Protein AF-A0AAV6KYS5-F1 (afdb_monomer)

Solvent-accessible surface area (backbone atoms only — not comparable to full-atom values): 12047 Å² total; per-residue (Å²): 118,69,73,62,53,56,51,50,54,56,53,65,70,66,74,59,82,92,74,72,54,90,58,93,77,56,82,77,63,92,66,93,67,75,80,74,75,81,77,67,98,74,56,80,68,50,72,72,31,71,67,44,53,52,47,52,51,50,51,54,51,48,53,53,49,50,54,48,50,51,52,51,50,53,51,50,50,52,53,50,52,53,50,53,55,68,70,49,79,80,70,52,45,71,86,64,54,65,84,63,91,70,80,58,91,94,60,55,72,67,58,50,52,50,51,52,52,51,47,50,65,60,63,51,53,51,60,55,51,48,53,52,50,54,49,38,74,73,31,38,90,78,66,64,48,45,72,44,42,68,63,49,47,54,52,39,66,74,67,66,43,73,69,53,60,72,57,44,61,52,31,48,54,49,38,52,53,51,50,50,51,53,52,48,46,45,56,62,57,63,62,61,56,73,80,79,78,125

Secondary structure (DSSP, 8-state):
-HHHHHHHHHHHTTSS-S---SSGGG--S--S-PPPPPPPS--TTGGGSHHHHHHHHHHHHHHHHHHHHHHHHHHHHHHHHHHHHHH-TTS-TTTTGGG---PPTT--HHHHHHHHHHHHHHHSHHHHHHHHHHHHHHHHHHHS----HHHHHHHHHHH--HHHHHHTTHHHHHHHHHHHHHHHHIIIIITTS-----

pLDDT: mean 77.34, std 14.89, range [39.91, 95.19]

Mean predicted aligned error: 16.04 Å

Radius of gyration: 30.59 Å; Cα contacts (8 Å, |Δi|>4): 47; chains: 1; bounding box: 94×59×64 Å

Sequence (198 aa):
MEQKEEESVKLGANTFPEGQPLGTAAQGGDRDYSEPPPSPLFELEELTSWSFYRAGIAEFMATLLFLYILVMTCLGAICGAGIAKRLETRGRYEPLGGATNVVQPGYTKGVGLAAEIVGTFILAPVPIGFAVFVVHLATIPITGTGINPARSFGAAVIYNRSHAWHDHWIFWVGPFVGAALAALYHQVVIRAIPFKSK

InterPro domains:
  IPR000425 Major intrinsic protein [PF00230] (123-186)
  IPR000425 Major intrinsic protein [PR00783] (65-84)
  IPR000425 Major intrinsic protein [PR00783] (129-151)
  IPR000425 Major intrinsic protein [PR00783] (169-189)
  IPR023271 Aquaporin-like [G3DSA:1.20.1080.10] (69-197)
  IPR023271 Aquaporin-like [SSF81338] (46-191)
  IPR034294 Aquaporin transporter [PTHR45687] (122-194)

Structure (mmCIF, N/CA/C/O backbone):
data_AF-A0AAV6KYS5-F1
#
_entry.id   AF-A0AAV6KYS5-F1
#
loop_
_atom_site.group_PDB
_atom_site.id
_atom_site.type_symbol
_atom_site.label_atom_id
_atom_site.label_alt_id
_atom_site.label_comp_id
_atom_site.label_asym_id
_atom_site.label_entity_id
_atom_site.label_seq_id
_atom_site.pdbx_PDB_ins_code
_atom_site.Cartn_x
_atom_site.Cartn_y
_atom_site.Cartn_z
_atom_site.occupancy
_atom_site.B_iso_or_equiv
_atom_site.auth_seq_id
_atom_site.auth_comp_id
_atom_site.auth_asym_id
_atom_site.auth_atom_id
_atom_site.pdbx_PDB_model_num
ATOM 1 N N . MET A 1 1 ? -71.961 23.796 -0.233 1.00 48.34 1 MET A N 1
ATOM 2 C CA . MET A 1 1 ? -70.638 23.153 -0.398 1.00 48.34 1 MET A CA 1
ATOM 3 C C . MET A 1 1 ? -69.544 24.185 -0.665 1.00 48.34 1 MET A C 1
ATOM 5 O O . MET A 1 1 ? -68.451 23.978 -0.168 1.00 48.34 1 MET A O 1
ATOM 9 N N . GLU A 1 2 ? -69.852 25.328 -1.291 1.00 49.75 2 GLU A N 1
ATOM 10 C CA . GLU A 1 2 ? -68.907 26.445 -1.518 1.00 49.75 2 GLU A CA 1
ATOM 11 C C . GLU A 1 2 ? -68.249 27.047 -0.265 1.00 49.75 2 GLU A C 1
ATOM 13 O O . GLU A 1 2 ? -67.082 27.417 -0.311 1.00 49.75 2 GLU A O 1
ATOM 18 N N . GLN A 1 3 ? -68.931 27.103 0.884 1.00 39.91 3 GLN A N 1
ATOM 19 C CA . GLN A 1 3 ? -68.355 27.753 2.075 1.00 39.91 3 GLN A CA 1
ATOM 20 C C . GLN A 1 3 ? -67.159 27.002 2.684 1.00 39.91 3 GLN A C 1
ATOM 22 O O . GLN A 1 3 ? -66.331 27.617 3.347 1.00 39.91 3 GLN A O 1
ATOM 27 N N . LYS A 1 4 ? -67.031 25.689 2.447 1.00 46.34 4 LYS A N 1
ATOM 28 C CA . LYS A 1 4 ? -65.944 24.880 3.025 1.00 46.34 4 LYS A CA 1
ATOM 29 C C . LYS A 1 4 ? -64.673 24.906 2.168 1.00 46.34 4 LYS A C 1
ATOM 31 O O . LYS A 1 4 ? -63.574 24.756 2.699 1.00 46.34 4 LYS A O 1
ATOM 36 N N . GLU A 1 5 ? -64.807 25.133 0.862 1.00 51.47 5 GLU A N 1
ATOM 37 C CA . GLU A 1 5 ? -63.668 25.330 -0.043 1.00 51.47 5 GLU A CA 1
ATOM 38 C C . GLU A 1 5 ? -63.052 26.719 0.122 1.00 51.47 5 GLU A C 1
ATOM 40 O O . GLU A 1 5 ? -61.832 26.815 0.220 1.00 51.47 5 GLU A O 1
ATOM 45 N N . GLU A 1 6 ? -63.856 27.778 0.272 1.00 51.62 6 GLU A N 1
ATOM 46 C CA . GLU A 1 6 ? -63.315 29.118 0.546 1.00 51.62 6 GLU A CA 1
ATOM 47 C C . GLU A 1 6 ? -62.551 29.184 1.874 1.00 51.62 6 GLU A C 1
ATOM 49 O O . GLU A 1 6 ? -61.532 29.868 1.967 1.00 51.62 6 GLU A O 1
ATOM 54 N N . GLU A 1 7 ? -63.000 28.458 2.900 1.00 50.09 7 GLU A N 1
ATOM 55 C CA . GLU A 1 7 ? -62.304 28.383 4.188 1.00 50.09 7 GLU A CA 1
ATOM 56 C C . GLU A 1 7 ? -61.000 27.571 4.087 1.00 50.09 7 GLU A C 1
ATOM 58 O O . GLU A 1 7 ? -59.989 27.957 4.670 1.00 50.09 7 GLU A O 1
ATOM 63 N N . SER A 1 8 ? -60.978 26.516 3.263 1.00 44.72 8 SER A N 1
ATOM 64 C CA . SER A 1 8 ? -59.782 25.695 3.010 1.00 44.72 8 SER A CA 1
ATOM 65 C C . SER A 1 8 ? -58.731 26.434 2.168 1.00 44.72 8 SER A C 1
ATOM 67 O O . SER A 1 8 ? -57.536 26.337 2.445 1.00 44.72 8 SER A O 1
ATOM 69 N N . VAL A 1 9 ? -59.165 27.231 1.183 1.00 48.56 9 VAL A N 1
ATOM 70 C CA . VAL A 1 9 ? -58.288 28.107 0.386 1.00 48.56 9 VAL A CA 1
ATOM 71 C C . VAL A 1 9 ? -57.757 29.268 1.239 1.00 48.56 9 VAL A C 1
ATOM 73 O O . VAL A 1 9 ? -56.581 29.616 1.133 1.00 48.56 9 VAL A O 1
ATOM 76 N N . LYS A 1 10 ? -58.565 29.814 2.163 1.00 47.66 10 LYS A N 1
ATOM 77 C CA . LYS A 1 10 ? -58.118 30.824 3.144 1.00 47.66 10 LYS A CA 1
ATOM 78 C C . LYS A 1 10 ? -57.147 30.265 4.189 1.00 47.66 10 LYS A C 1
ATOM 80 O O . LYS A 1 10 ? -56.253 30.995 4.619 1.00 47.66 10 LYS A O 1
ATOM 85 N N . LEU A 1 11 ? -57.282 28.993 4.574 1.00 49.56 11 LEU A N 1
ATOM 86 C CA . LEU A 1 11 ? -56.317 28.313 5.446 1.00 49.56 11 LEU A CA 1
ATOM 87 C C . LEU A 1 11 ? -54.991 28.036 4.715 1.00 49.56 11 LEU A C 1
ATOM 89 O O . LEU A 1 11 ? -53.919 28.211 5.292 1.00 49.56 11 LEU A O 1
ATOM 93 N N . GLY A 1 12 ? -55.046 27.662 3.432 1.00 47.38 12 GLY A N 1
ATOM 94 C CA . GLY A 1 12 ? -53.859 27.376 2.619 1.00 47.38 12 GLY A CA 1
ATOM 95 C C . GLY A 1 12 ? -53.024 28.609 2.254 1.00 47.38 12 GLY A C 1
ATOM 96 O O . GLY A 1 12 ? -51.805 28.504 2.159 1.00 47.38 12 GLY A O 1
ATOM 97 N N . ALA A 1 13 ? -53.650 29.782 2.109 1.00 47.75 13 ALA A N 1
ATOM 98 C CA . ALA A 1 13 ? -52.964 31.025 1.736 1.00 47.75 13 ALA A CA 1
ATOM 99 C C . ALA A 1 13 ? -52.219 31.722 2.893 1.00 47.75 13 ALA A C 1
ATOM 101 O O . ALA A 1 13 ? -51.424 32.621 2.644 1.00 47.75 13 ALA A O 1
ATOM 102 N N . ASN A 1 14 ? -52.457 31.321 4.148 1.00 48.19 14 ASN A N 1
ATOM 103 C CA . ASN A 1 14 ? -51.886 31.982 5.333 1.00 48.19 14 ASN A CA 1
ATOM 104 C C . ASN A 1 14 ? -50.961 31.080 6.166 1.00 48.19 14 ASN A C 1
ATOM 106 O O . ASN A 1 14 ? -50.511 31.484 7.235 1.00 48.19 14 ASN A O 1
ATOM 110 N N . THR A 1 15 ? -50.675 29.858 5.706 1.00 51.66 15 THR A N 1
ATOM 111 C CA . THR A 1 15 ? -49.859 28.907 6.486 1.00 51.66 15 THR A CA 1
ATOM 112 C C . THR A 1 15 ? -48.350 29.127 6.309 1.00 51.66 15 THR A C 1
ATOM 114 O O . THR A 1 15 ? -47.561 28.606 7.092 1.00 51.66 15 THR A O 1
ATOM 117 N N . PHE A 1 16 ? -47.926 29.966 5.360 1.00 48.50 16 PHE A N 1
ATOM 118 C CA . PHE A 1 16 ? -46.526 30.365 5.233 1.00 48.50 16 PHE A CA 1
ATOM 119 C C . PHE A 1 16 ? -46.439 31.867 4.957 1.00 48.50 16 PHE A C 1
ATOM 121 O O . PHE A 1 16 ? -46.915 32.303 3.909 1.00 48.50 16 PHE A O 1
ATOM 128 N N . PRO A 1 17 ? -45.861 32.681 5.861 1.00 47.12 17 PRO A N 1
ATOM 129 C CA . PRO A 1 17 ? -45.528 34.054 5.523 1.00 47.12 17 PRO A CA 1
ATOM 130 C C . PRO A 1 17 ? -44.512 34.027 4.377 1.00 47.12 17 PRO A C 1
ATOM 132 O O . PRO A 1 17 ? -43.375 33.576 4.530 1.00 47.12 17 PRO A O 1
ATOM 135 N N . GLU A 1 18 ? -44.946 34.480 3.207 1.00 56.41 18 GLU A N 1
ATOM 136 C CA . GLU A 1 18 ? -44.103 34.682 2.038 1.00 56.41 18 GLU A CA 1
ATOM 137 C C . GLU A 1 18 ? -43.167 35.860 2.327 1.00 56.41 18 GLU A C 1
ATOM 139 O O . GLU A 1 18 ? -43.506 37.028 2.150 1.00 56.41 18 GLU A O 1
ATOM 144 N N . GLY A 1 19 ? -42.012 35.545 2.913 1.00 54.91 19 GLY A N 1
ATOM 145 C CA . GLY A 1 19 ? -41.094 36.568 3.400 1.00 54.91 19 GLY A CA 1
ATOM 146 C C . GLY A 1 19 ? -39.855 36.047 4.113 1.00 54.91 19 GLY A C 1
ATOM 147 O O . GLY A 1 19 ? -39.309 36.769 4.942 1.00 54.91 19 GLY A O 1
ATOM 148 N N . GLN A 1 20 ? -39.380 34.833 3.823 1.00 46.69 20 GLN A N 1
ATOM 149 C CA . GLN A 1 20 ? -37.990 34.510 4.147 1.00 46.69 20 GLN A CA 1
ATOM 150 C C . GLN A 1 20 ? -37.119 34.936 2.965 1.00 46.69 20 GLN A C 1
ATOM 152 O O . GLN A 1 20 ? -37.126 34.251 1.940 1.00 46.69 20 GLN A O 1
ATOM 157 N N . PRO A 1 21 ? -36.377 36.056 3.057 1.00 47.66 21 PRO A N 1
ATOM 158 C CA . PRO A 1 21 ? -35.361 36.351 2.062 1.00 47.66 21 PRO A CA 1
ATOM 159 C C . PRO A 1 21 ? -34.358 35.196 2.081 1.00 47.66 21 PRO A C 1
ATOM 161 O O . PRO A 1 21 ? -33.658 34.958 3.063 1.00 47.66 21 PRO A O 1
ATOM 164 N N . LEU A 1 22 ? -34.346 34.419 1.002 1.00 49.56 22 LEU A N 1
ATOM 165 C CA . LEU A 1 22 ? -33.431 33.304 0.854 1.00 49.56 22 LEU A CA 1
ATOM 166 C C . LEU A 1 22 ? -32.043 33.886 0.563 1.00 49.56 22 LEU A C 1
ATOM 168 O O . LEU A 1 22 ? -31.763 34.340 -0.544 1.00 49.56 22 LEU A O 1
ATOM 172 N N . GLY A 1 23 ? -31.200 33.936 1.592 1.00 55.19 23 GLY A N 1
ATOM 173 C CA . GLY A 1 23 ? -29.848 34.488 1.525 1.00 55.19 23 GLY A CA 1
ATOM 174 C C . GLY A 1 23 ? -29.598 35.571 2.571 1.00 55.19 23 GLY A C 1
ATOM 175 O O . GLY A 1 23 ? -30.448 35.877 3.402 1.00 55.19 23 GLY A O 1
ATOM 176 N N . THR A 1 24 ? -28.403 36.155 2.523 1.00 52.28 24 THR A N 1
ATOM 177 C CA . THR A 1 24 ? -27.777 37.045 3.523 1.00 52.28 24 THR A CA 1
ATOM 178 C C . THR A 1 24 ? -28.642 38.219 4.032 1.00 52.28 24 THR A C 1
ATOM 180 O O . THR A 1 24 ? -28.303 38.832 5.037 1.00 52.28 24 THR A O 1
ATOM 183 N N . ALA A 1 25 ? -29.779 38.522 3.399 1.00 48.69 25 ALA A N 1
ATOM 184 C CA . ALA A 1 25 ? -30.715 39.575 3.798 1.00 48.69 25 ALA A CA 1
ATOM 185 C C . ALA A 1 25 ? -31.742 39.174 4.892 1.00 48.69 25 ALA A C 1
ATOM 187 O O . ALA A 1 25 ? -32.512 40.028 5.320 1.00 48.69 25 ALA A O 1
ATOM 188 N N . ALA A 1 26 ? -31.761 37.925 5.383 1.00 46.81 26 ALA A N 1
ATOM 189 C CA . ALA A 1 26 ? -32.648 37.490 6.483 1.00 46.81 26 ALA A CA 1
ATOM 190 C C . ALA A 1 26 ? -32.206 37.913 7.896 1.00 46.81 26 ALA A C 1
ATOM 192 O O . ALA A 1 26 ? -32.936 37.694 8.861 1.00 46.81 26 ALA A O 1
ATOM 193 N N . GLN A 1 27 ? -31.026 38.512 8.058 1.00 52.12 27 GLN A N 1
ATOM 194 C CA . GLN A 1 27 ? -30.465 38.850 9.373 1.00 52.12 27 GLN A CA 1
ATOM 195 C C . GLN A 1 27 ? -30.936 40.225 9.886 1.00 52.12 27 GLN A C 1
ATOM 197 O O . GLN A 1 27 ? -30.120 41.083 10.213 1.00 52.12 27 GLN A O 1
ATOM 202 N N . GLY A 1 28 ? -32.251 40.456 9.923 1.00 50.28 28 GLY A N 1
ATOM 203 C CA . GLY A 1 28 ? -32.853 41.743 10.308 1.00 50.28 28 GLY A CA 1
ATOM 204 C C . GLY A 1 28 ? -33.819 41.709 11.499 1.00 50.28 28 GLY A C 1
ATOM 205 O O . GLY A 1 28 ? -34.493 42.704 11.736 1.00 50.28 28 GLY A O 1
ATOM 206 N N . GLY A 1 29 ? -33.921 40.594 12.227 1.00 47.34 29 GLY A N 1
ATOM 207 C CA . GLY A 1 29 ? -34.765 40.454 13.421 1.00 47.34 29 GLY A CA 1
ATOM 208 C C . GLY A 1 29 ? -33.981 39.840 14.578 1.00 47.34 29 GLY A C 1
ATOM 209 O O . GLY A 1 29 ? -33.006 39.129 14.322 1.00 47.34 29 GLY A O 1
ATOM 210 N N . ASP A 1 30 ? -34.382 40.163 15.814 1.00 55.16 30 ASP A N 1
ATOM 211 C CA . ASP A 1 30 ? -33.736 39.751 17.070 1.00 55.16 30 ASP A CA 1
ATOM 212 C C . ASP A 1 30 ? -33.231 38.305 16.997 1.00 55.16 30 ASP A C 1
ATOM 214 O O . ASP A 1 30 ? -33.998 37.347 16.881 1.00 55.16 30 ASP A O 1
ATOM 218 N N . ARG A 1 31 ? -31.904 38.159 16.988 1.00 59.84 31 ARG A N 1
ATOM 219 C CA . ARG A 1 31 ? -31.246 36.857 16.943 1.00 59.84 31 ARG A CA 1
ATOM 220 C C . ARG A 1 31 ? -31.331 36.245 18.340 1.00 59.84 31 ARG A C 1
ATOM 222 O O . ARG A 1 31 ? -30.576 36.646 19.216 1.00 59.84 31 ARG A O 1
ATOM 229 N N . ASP A 1 32 ? -32.155 35.213 18.515 1.00 63.50 32 ASP A N 1
ATOM 230 C CA . ASP A 1 32 ? -32.133 34.350 19.716 1.00 63.50 32 ASP A CA 1
ATOM 231 C C . ASP A 1 32 ? -30.837 33.515 19.831 1.00 63.50 32 ASP A C 1
ATOM 233 O O . ASP A 1 32 ? -30.613 32.799 20.807 1.00 63.50 32 ASP A O 1
ATOM 237 N N . TYR A 1 33 ? -29.960 33.607 18.829 1.00 65.25 33 TYR A N 1
ATOM 238 C CA . TYR A 1 33 ? -28.624 33.031 18.830 1.00 65.25 33 TYR A CA 1
ATOM 239 C C . TYR A 1 33 ? -27.581 34.142 18.990 1.00 65.25 33 TYR A C 1
ATOM 241 O O . TYR A 1 33 ? -27.267 34.862 18.038 1.00 65.25 33 TYR A O 1
ATOM 249 N N . SER A 1 34 ? -27.021 34.254 20.193 1.00 64.31 34 SER A N 1
ATOM 250 C CA . SER A 1 34 ? -25.764 34.970 20.406 1.00 64.31 34 SER A CA 1
ATOM 251 C C . SER A 1 34 ? -24.622 34.075 19.946 1.00 64.31 34 SER A C 1
ATOM 253 O O . SER A 1 34 ? -24.436 32.983 20.484 1.00 64.31 34 SER A O 1
ATOM 255 N N . GLU A 1 35 ? -23.853 34.531 18.958 1.00 63.84 35 GLU A N 1
ATOM 256 C CA . GLU A 1 35 ? -22.602 33.864 18.606 1.00 63.84 35 GLU A CA 1
ATOM 257 C C . GLU A 1 35 ? -21.700 33.832 19.846 1.00 63.84 35 GLU A C 1
ATOM 259 O O . GLU A 1 35 ? -21.487 34.880 20.471 1.00 63.84 35 GLU A O 1
ATOM 264 N N . PRO A 1 36 ? -21.183 32.652 20.241 1.00 65.69 36 PRO A N 1
ATOM 265 C CA . PRO A 1 36 ? -20.157 32.619 21.263 1.00 65.69 36 PRO A CA 1
ATOM 266 C C . PRO A 1 36 ? -18.969 33.463 20.777 1.00 65.69 36 PRO A C 1
ATOM 268 O O . PRO A 1 36 ? -18.724 33.540 19.567 1.00 65.69 36 PRO A O 1
ATOM 271 N N . PRO A 1 37 ? -18.239 34.123 21.692 1.00 75.38 37 PRO A N 1
ATOM 272 C CA . PRO A 1 37 ? -17.043 34.871 21.324 1.00 75.38 37 PRO A CA 1
ATOM 273 C C . PRO A 1 37 ? -16.113 33.981 20.481 1.00 75.38 37 PRO A C 1
ATOM 275 O O . PRO A 1 37 ? -16.077 32.769 20.711 1.00 75.38 37 PRO A O 1
ATOM 278 N N . PRO A 1 38 ? -15.386 34.547 19.496 1.00 69.00 38 PRO A N 1
ATOM 279 C CA . PRO A 1 38 ? -14.525 33.767 18.614 1.00 69.00 38 PRO A CA 1
ATOM 280 C C . PRO A 1 38 ? -13.599 32.897 19.459 1.00 69.00 38 PRO A C 1
ATOM 282 O O . PRO A 1 38 ? -12.874 33.417 20.311 1.00 69.00 38 PRO A O 1
ATOM 285 N N . SER A 1 39 ? -13.670 31.580 19.242 1.00 69.25 39 SER A N 1
ATOM 286 C CA . SER A 1 39 ? -12.870 30.606 19.979 1.00 69.25 39 SER A CA 1
ATOM 287 C C . SER A 1 39 ? -11.397 31.023 19.901 1.00 69.25 39 SER A C 1
ATOM 289 O O . SER A 1 39 ? -10.900 31.236 18.785 1.00 69.25 39 SER A O 1
ATOM 291 N N . PRO A 1 40 ? -10.702 31.186 21.040 1.00 71.56 40 PRO A N 1
ATOM 292 C CA . PRO A 1 40 ? -9.291 31.530 21.056 1.00 71.56 40 PRO A CA 1
ATOM 293 C C . PRO A 1 40 ? -8.496 30.558 20.184 1.00 71.56 40 PRO A C 1
ATOM 295 O O . PRO A 1 40 ? -8.755 29.360 20.172 1.00 71.56 40 PRO A O 1
ATOM 298 N N . LEU A 1 41 ? -7.490 31.068 19.474 1.00 67.19 41 LEU A N 1
ATOM 299 C CA . LEU A 1 41 ? -6.626 30.249 18.613 1.00 67.19 41 LEU A CA 1
ATOM 300 C C . LEU A 1 41 ? -5.856 29.164 19.394 1.00 67.19 41 LEU A C 1
ATOM 302 O O . LEU A 1 41 ? -5.373 28.214 18.786 1.00 67.19 41 LEU A O 1
ATOM 306 N N . PHE A 1 42 ? -5.734 29.319 20.718 1.00 64.56 42 PHE A N 1
ATOM 307 C CA . PHE A 1 42 ? -5.080 28.381 21.626 1.00 64.56 42 PHE A CA 1
ATOM 308 C C . PHE A 1 42 ? -5.743 28.427 23.011 1.00 64.56 42 PHE A C 1
ATOM 310 O O . PHE A 1 42 ? -5.656 29.444 23.702 1.00 64.56 42 PHE A O 1
ATOM 317 N N . GLU A 1 43 ? -6.347 27.318 23.440 1.00 72.88 43 GLU A N 1
ATOM 318 C CA . GLU A 1 43 ? -6.832 27.115 24.809 1.00 72.88 43 GLU A CA 1
ATOM 319 C C . GLU A 1 43 ? -6.014 26.006 25.479 1.00 72.88 43 GLU A C 1
ATOM 321 O O . GLU A 1 43 ? -6.002 24.857 25.045 1.00 72.88 43 GLU A O 1
ATOM 326 N N . LEU A 1 44 ? -5.315 26.332 26.570 1.00 72.88 44 LEU A N 1
ATOM 327 C CA . LEU A 1 44 ? -4.513 25.352 27.318 1.00 72.88 44 LEU A CA 1
ATOM 328 C C . LEU A 1 44 ? -5.374 24.239 27.946 1.00 72.88 44 LEU A C 1
ATOM 330 O O . LEU A 1 44 ? -4.856 23.173 28.265 1.00 72.88 44 LEU A O 1
ATOM 334 N N . GLU A 1 45 ? -6.681 24.466 28.087 1.00 69.31 45 GLU A N 1
ATOM 335 C CA . GLU A 1 45 ? -7.664 23.482 28.551 1.00 69.31 45 GLU A CA 1
ATOM 336 C C . GLU A 1 45 ? -7.908 22.361 27.519 1.00 69.31 45 GLU A C 1
ATOM 338 O O . GLU A 1 45 ? -8.207 21.219 27.885 1.00 69.31 45 GLU A O 1
ATOM 343 N N . GLU A 1 46 ? -7.663 22.629 26.230 1.00 68.38 46 GLU A N 1
ATOM 344 C CA . GLU A 1 46 ? -7.792 21.641 25.156 1.00 68.38 46 GLU A CA 1
ATOM 345 C C . GLU A 1 46 ? -6.704 20.556 25.247 1.00 68.38 46 GLU A C 1
ATOM 347 O O . GLU A 1 46 ? -6.967 19.396 24.919 1.00 68.38 46 GLU A O 1
ATOM 352 N N . LEU A 1 47 ? -5.529 20.890 25.809 1.00 67.38 47 LEU A N 1
ATOM 353 C CA . LEU A 1 47 ? -4.424 19.954 26.085 1.00 67.38 47 LEU A CA 1
ATOM 354 C C . LEU A 1 47 ? -4.796 18.878 27.117 1.00 67.38 47 LEU A C 1
ATOM 356 O O . LEU A 1 47 ? -4.227 17.787 27.112 1.00 67.38 47 LEU A O 1
ATOM 360 N N . THR A 1 48 ? -5.751 19.174 27.999 1.00 69.31 48 THR A N 1
ATOM 361 C CA . THR A 1 48 ? -6.318 18.209 28.953 1.00 69.31 48 THR A CA 1
ATOM 362 C C . THR A 1 48 ? -7.547 17.484 28.413 1.00 69.31 48 THR A C 1
ATOM 364 O O . THR A 1 48 ? -8.046 16.561 29.061 1.00 69.31 48 THR A O 1
ATOM 367 N N . SER A 1 49 ? -8.037 17.853 27.225 1.00 76.88 49 SER A N 1
ATOM 368 C CA . SER A 1 49 ? -9.213 17.214 26.651 1.00 76.88 49 SER A CA 1
ATOM 369 C C . SER A 1 49 ? -8.918 15.767 26.256 1.00 76.88 49 SER A C 1
ATOM 371 O O . SER A 1 49 ? -7.861 15.407 25.727 1.00 76.88 49 SER A O 1
ATOM 373 N N . TRP A 1 50 ? -9.919 14.917 26.459 1.00 73.50 50 TRP A N 1
ATOM 374 C CA . TRP A 1 50 ? -9.867 13.525 26.028 1.00 73.50 50 TRP A CA 1
ATOM 375 C C . TRP A 1 50 ? -9.647 13.388 24.511 1.00 73.50 50 TRP A C 1
ATOM 377 O O . TRP A 1 50 ? -8.993 12.450 24.048 1.00 73.50 50 TRP A O 1
ATOM 387 N N . SER A 1 51 ? -10.148 14.352 23.732 1.00 75.19 51 SER A N 1
ATOM 388 C CA . SER A 1 51 ? -9.952 14.430 22.283 1.00 75.19 51 SER A CA 1
ATOM 389 C C . SER A 1 51 ? -8.485 14.637 21.913 1.00 75.19 51 SER A C 1
ATOM 391 O O . SER A 1 51 ? -7.994 13.941 21.023 1.00 75.19 51 SER A O 1
ATOM 393 N N . PHE A 1 52 ? -7.778 15.517 22.627 1.00 76.62 52 PHE A N 1
ATOM 394 C CA . PHE A 1 52 ? -6.356 15.782 22.415 1.00 76.62 52 PHE A CA 1
ATOM 395 C C . PHE A 1 52 ? -5.494 14.571 22.773 1.00 76.62 52 PHE A C 1
ATOM 397 O O . PHE A 1 52 ? -4.650 14.164 21.980 1.00 76.62 52 PHE A O 1
ATOM 404 N N . TYR A 1 53 ? -5.759 13.914 23.907 1.00 77.75 53 TYR A N 1
ATOM 405 C CA . TYR A 1 53 ? -5.033 12.697 24.293 1.00 77.75 53 TYR A CA 1
ATOM 406 C C . TYR A 1 53 ? -5.222 11.564 23.271 1.00 77.75 53 TYR A C 1
ATOM 408 O O . TYR A 1 53 ? -4.265 10.898 22.874 1.00 77.75 53 TYR A O 1
ATOM 416 N N . ARG A 1 54 ? -6.453 11.379 22.777 1.00 77.94 54 ARG A N 1
ATOM 417 C CA . ARG A 1 54 ? -6.757 10.394 21.733 1.00 77.94 54 ARG A CA 1
ATOM 418 C C . ARG A 1 54 ? -6.068 10.728 20.409 1.00 77.94 54 ARG A C 1
ATOM 420 O O . ARG A 1 54 ? -5.551 9.818 19.765 1.00 77.94 54 ARG A O 1
ATOM 427 N N . ALA A 1 55 ? -6.072 11.998 20.005 1.00 77.56 55 ALA A N 1
ATOM 428 C CA . ALA A 1 55 ? -5.390 12.458 18.798 1.00 77.56 55 ALA A CA 1
ATOM 429 C C . ALA A 1 55 ? -3.873 12.266 18.918 1.00 77.56 55 ALA A C 1
ATOM 431 O O . ALA A 1 55 ? -3.278 11.633 18.056 1.00 77.56 55 ALA A O 1
ATOM 432 N N . GLY A 1 56 ? -3.274 12.674 20.038 1.00 80.31 56 GLY A N 1
ATOM 433 C CA . GLY A 1 56 ? -1.844 12.512 20.297 1.00 80.31 56 GLY A CA 1
ATOM 434 C C . GLY A 1 56 ? -1.395 11.049 20.300 1.00 80.31 56 GLY A C 1
ATOM 435 O O . GLY A 1 56 ? -0.385 10.717 19.683 1.00 80.31 56 GLY A O 1
ATOM 436 N N . ILE A 1 57 ? -2.165 10.141 20.914 1.00 82.88 57 ILE A N 1
ATOM 437 C CA . ILE A 1 57 ? -1.878 8.698 20.831 1.00 82.88 57 ILE A CA 1
ATOM 438 C C . ILE A 1 57 ? -1.998 8.203 19.389 1.00 82.88 57 ILE A C 1
ATOM 440 O O . ILE A 1 57 ? -1.143 7.448 18.9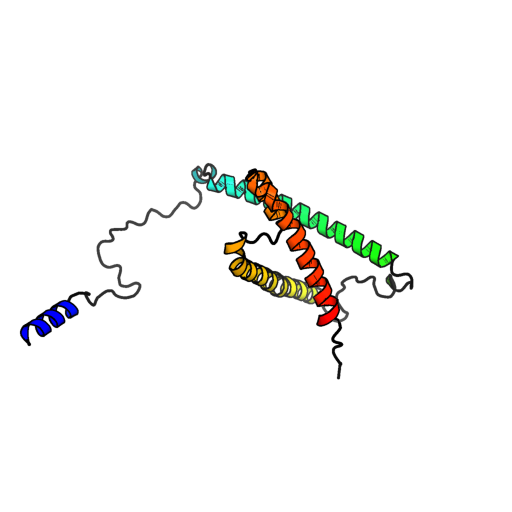29 1.00 82.88 57 ILE A O 1
ATOM 444 N N . ALA A 1 58 ? -3.050 8.601 18.671 1.00 76.88 58 ALA A N 1
ATOM 445 C CA . ALA A 1 58 ? -3.256 8.174 17.293 1.00 76.88 58 ALA A CA 1
ATOM 446 C C . ALA A 1 58 ? -2.128 8.662 16.373 1.00 76.88 58 AL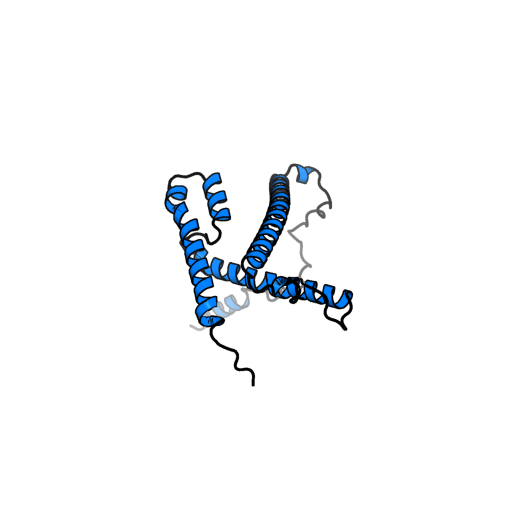A A C 1
ATOM 448 O O . ALA A 1 58 ? -1.618 7.877 15.579 1.00 76.88 58 ALA A O 1
ATOM 449 N N . GLU A 1 59 ? -1.692 9.911 16.512 1.00 83.31 59 GLU A N 1
ATOM 450 C CA . GLU A 1 59 ? -0.589 10.502 15.751 1.00 83.31 59 GLU A CA 1
ATOM 451 C C . GLU A 1 59 ? 0.754 9.851 16.097 1.00 83.31 59 GLU A C 1
ATOM 453 O O . GLU A 1 59 ? 1.530 9.499 15.205 1.00 83.31 59 GLU A O 1
ATOM 458 N N . PHE A 1 60 ? 1.011 9.587 17.379 1.00 85.19 60 PHE A N 1
ATOM 459 C CA . PHE A 1 60 ? 2.205 8.862 17.807 1.00 85.19 60 PHE A CA 1
ATOM 460 C C . PHE A 1 60 ? 2.240 7.440 17.228 1.00 85.19 60 PHE A C 1
ATOM 462 O O . PHE A 1 60 ? 3.238 7.014 16.649 1.00 85.19 60 PHE A O 1
ATOM 469 N N . MET A 1 61 ? 1.124 6.712 17.290 1.00 84.75 61 MET A N 1
ATOM 470 C CA . MET A 1 61 ? 1.033 5.373 16.705 1.00 84.75 61 MET A CA 1
ATOM 471 C C . MET A 1 61 ? 1.118 5.403 15.175 1.00 84.75 61 MET A C 1
ATOM 473 O O . MET A 1 61 ? 1.750 4.529 14.584 1.00 84.75 61 MET A O 1
ATOM 477 N N . ALA A 1 62 ? 0.529 6.407 14.522 1.00 79.50 62 ALA A N 1
ATOM 478 C CA . ALA A 1 62 ? 0.587 6.572 13.074 1.00 79.50 62 ALA A CA 1
ATOM 479 C C . ALA A 1 62 ? 2.010 6.870 12.586 1.00 79.50 62 ALA A C 1
ATOM 481 O O . ALA A 1 62 ? 2.431 6.308 11.576 1.00 79.50 62 ALA A O 1
ATOM 482 N N . THR A 1 63 ? 2.775 7.693 13.306 1.00 83.31 63 THR A N 1
ATOM 483 C CA . THR A 1 63 ? 4.174 7.994 12.953 1.00 83.31 63 THR A CA 1
ATOM 484 C C . THR A 1 63 ? 5.080 6.776 13.127 1.00 83.31 63 THR A C 1
ATOM 486 O O . THR A 1 63 ? 5.884 6.481 12.239 1.00 83.31 63 THR A O 1
ATOM 489 N N . LEU A 1 64 ? 4.902 6.000 14.202 1.00 86.19 64 LEU A N 1
ATOM 490 C CA . LEU A 1 64 ? 5.602 4.724 14.384 1.00 86.19 64 LEU A CA 1
ATOM 491 C C . LEU A 1 64 ? 5.230 3.703 13.306 1.00 86.19 64 LEU A C 1
ATOM 493 O O . LEU A 1 64 ? 6.107 3.036 12.756 1.00 86.19 64 LEU A O 1
ATOM 497 N N . LEU A 1 65 ? 3.943 3.595 12.975 1.00 84.75 65 LEU A N 1
ATOM 498 C CA . LEU A 1 65 ? 3.465 2.694 11.931 1.00 84.75 65 LEU A CA 1
ATOM 499 C C . LEU A 1 65 ? 4.000 3.101 10.554 1.00 84.75 65 LEU A C 1
ATOM 501 O O . LEU A 1 65 ? 4.423 2.237 9.791 1.00 84.75 65 LEU A O 1
ATOM 505 N N . PHE A 1 66 ? 4.031 4.399 10.245 1.00 82.75 66 PHE A N 1
ATOM 506 C CA . PHE A 1 66 ? 4.615 4.917 9.010 1.00 82.75 66 PHE A CA 1
ATOM 507 C C . PHE A 1 66 ? 6.097 4.549 8.902 1.00 82.75 66 PHE A C 1
ATOM 509 O O . PHE A 1 66 ? 6.520 3.996 7.887 1.00 82.75 66 PHE A O 1
ATOM 516 N N . LEU A 1 67 ? 6.868 4.781 9.968 1.00 86.00 67 LEU A N 1
ATOM 517 C CA . LEU A 1 67 ? 8.282 4.418 10.012 1.00 86.00 67 LEU A CA 1
ATOM 518 C C . LEU A 1 67 ? 8.481 2.906 9.835 1.00 86.00 67 LEU A C 1
ATOM 520 O O . LEU A 1 67 ? 9.324 2.478 9.048 1.00 86.00 67 LEU A O 1
ATOM 524 N N . TYR A 1 68 ? 7.680 2.095 10.527 1.00 87.19 68 TYR A N 1
ATOM 525 C CA . TYR A 1 68 ? 7.721 0.641 10.415 1.00 87.19 68 TYR A CA 1
ATOM 526 C C . TYR A 1 68 ? 7.424 0.167 8.987 1.00 87.19 68 TYR A C 1
ATOM 528 O O . TYR A 1 68 ? 8.199 -0.609 8.426 1.00 87.19 68 TYR A O 1
ATOM 536 N N . ILE A 1 69 ? 6.336 0.652 8.379 1.00 87.69 69 ILE A N 1
ATOM 537 C CA . ILE A 1 69 ? 5.942 0.275 7.018 1.00 87.69 69 ILE A CA 1
ATOM 538 C C . ILE A 1 69 ? 7.032 0.675 6.028 1.00 87.69 69 ILE A C 1
ATOM 540 O O . ILE A 1 69 ? 7.394 -0.151 5.193 1.00 87.69 69 ILE A O 1
ATOM 544 N N . LEU A 1 70 ? 7.586 1.888 6.139 1.00 89.06 70 LEU A N 1
ATOM 545 C CA . LEU A 1 70 ? 8.666 2.374 5.278 1.00 89.06 70 LEU A CA 1
ATOM 546 C C . LEU A 1 70 ? 9.887 1.450 5.335 1.00 89.06 70 LEU A C 1
ATOM 548 O O . LEU A 1 70 ? 10.391 1.013 4.302 1.00 89.06 70 LEU A O 1
ATOM 552 N N . VAL A 1 71 ? 10.341 1.104 6.541 1.00 91.62 71 VAL A N 1
ATOM 553 C CA . VAL A 1 71 ? 11.495 0.214 6.720 1.00 91.62 71 VAL A CA 1
ATOM 554 C C . VAL A 1 71 ? 11.200 -1.171 6.147 1.00 91.62 71 VAL A C 1
ATOM 556 O O . VAL A 1 71 ? 11.999 -1.704 5.379 1.00 91.62 71 VAL A O 1
ATOM 559 N N . MET A 1 72 ? 10.039 -1.744 6.462 1.00 90.62 72 MET A N 1
ATOM 560 C CA . MET A 1 72 ? 9.674 -3.089 6.014 1.00 90.62 72 MET A CA 1
ATOM 561 C C . MET A 1 72 ? 9.485 -3.179 4.497 1.00 90.62 72 MET A C 1
ATOM 563 O O . MET A 1 72 ? 9.906 -4.164 3.891 1.00 90.62 72 MET A O 1
ATOM 567 N N . THR A 1 73 ? 8.911 -2.157 3.856 1.00 88.31 73 THR A N 1
ATOM 568 C CA . THR A 1 73 ? 8.782 -2.121 2.388 1.00 88.31 73 THR A CA 1
ATOM 569 C C . THR A 1 73 ? 10.133 -1.971 1.703 1.00 88.31 73 THR A C 1
ATOM 571 O O . THR A 1 73 ? 10.393 -2.698 0.744 1.00 88.31 73 THR A O 1
ATOM 574 N N . CYS A 1 74 ? 11.024 -1.118 2.215 1.00 91.75 74 CYS A N 1
ATOM 575 C CA . CYS A 1 74 ? 12.392 -1.010 1.706 1.00 91.75 74 CYS A CA 1
ATOM 576 C C . CYS A 1 74 ? 13.141 -2.347 1.811 1.00 91.75 74 CYS A C 1
ATOM 578 O O . CYS A 1 74 ? 13.712 -2.812 0.825 1.00 91.75 74 CYS A O 1
ATOM 580 N N . LEU A 1 75 ? 13.100 -3.003 2.977 1.00 93.12 75 LEU A N 1
ATOM 581 C CA . LEU A 1 75 ? 13.736 -4.309 3.179 1.00 93.12 75 LEU A CA 1
ATOM 582 C C . LEU A 1 75 ? 13.145 -5.378 2.252 1.00 93.12 75 LEU A C 1
ATOM 584 O O . LEU A 1 75 ? 13.891 -6.093 1.585 1.00 93.12 75 LEU A O 1
ATOM 588 N N . GLY A 1 76 ? 11.816 -5.450 2.154 1.00 89.69 76 GLY A N 1
ATOM 589 C CA . GLY A 1 76 ? 11.127 -6.380 1.262 1.00 89.69 76 GLY A CA 1
ATOM 590 C C . GLY A 1 76 ? 11.502 -6.177 -0.208 1.00 89.69 76 GLY A C 1
ATOM 591 O O . GLY A 1 76 ? 11.780 -7.152 -0.907 1.00 89.69 76 GLY A O 1
ATOM 592 N N . ALA A 1 77 ? 11.585 -4.925 -0.668 1.00 89.25 77 ALA A N 1
ATOM 593 C CA . ALA A 1 77 ? 11.996 -4.593 -2.030 1.00 89.25 77 ALA A CA 1
ATOM 594 C C . ALA A 1 77 ? 13.451 -5.004 -2.313 1.00 89.25 77 ALA A C 1
ATOM 596 O O . ALA A 1 77 ? 13.725 -5.605 -3.352 1.00 89.25 77 ALA A O 1
ATOM 597 N N . ILE A 1 78 ? 14.370 -4.755 -1.372 1.00 92.38 78 ILE A N 1
ATOM 598 C CA . ILE A 1 78 ? 15.780 -5.164 -1.484 1.00 92.38 78 ILE A CA 1
ATOM 599 C C . ILE A 1 78 ? 15.893 -6.690 -1.563 1.00 92.38 78 ILE A C 1
ATOM 601 O O . ILE A 1 78 ? 16.552 -7.219 -2.461 1.00 92.38 78 ILE A O 1
ATOM 605 N N . CYS A 1 79 ? 15.224 -7.411 -0.658 1.00 93.12 79 CYS A N 1
ATOM 606 C CA . CYS A 1 79 ? 15.200 -8.871 -0.672 1.00 93.12 79 CYS A CA 1
ATOM 607 C C . CYS A 1 79 ? 14.619 -9.412 -1.987 1.00 93.12 79 CYS A C 1
ATOM 609 O O . CYS A 1 79 ? 15.202 -10.314 -2.590 1.00 93.12 79 CYS A O 1
ATOM 611 N N . GLY A 1 80 ? 13.512 -8.837 -2.463 1.00 87.94 80 GLY A N 1
ATOM 612 C CA . GLY A 1 80 ? 12.882 -9.207 -3.729 1.00 87.94 80 GLY A CA 1
ATOM 613 C C . GLY A 1 80 ? 13.808 -9.012 -4.930 1.00 87.94 80 GLY A C 1
ATOM 614 O O . GLY A 1 80 ? 13.973 -9.934 -5.731 1.00 87.94 80 GLY A O 1
ATOM 615 N N . ALA A 1 81 ? 14.478 -7.860 -5.024 1.00 86.12 81 ALA A N 1
ATOM 616 C CA . ALA A 1 81 ? 15.455 -7.583 -6.076 1.00 86.12 81 ALA A CA 1
ATOM 617 C C . ALA A 1 81 ? 16.647 -8.557 -6.026 1.00 86.12 81 ALA A C 1
ATOM 619 O O . ALA A 1 81 ? 17.074 -9.073 -7.060 1.00 86.12 81 ALA A O 1
ATOM 620 N N . GLY A 1 82 ? 17.144 -8.879 -4.827 1.00 89.19 82 GLY A N 1
ATOM 621 C CA . GLY A 1 82 ? 18.215 -9.860 -4.636 1.00 89.19 82 GLY A CA 1
ATOM 622 C C . GLY A 1 82 ? 17.831 -11.269 -5.102 1.00 89.19 82 GLY A C 1
ATOM 623 O O . GLY A 1 82 ? 18.614 -11.934 -5.784 1.00 89.19 82 GLY A O 1
ATOM 624 N N . ILE A 1 83 ? 16.608 -11.714 -4.796 1.00 91.56 83 ILE A N 1
ATOM 625 C CA . ILE A 1 83 ? 16.077 -12.995 -5.284 1.00 91.56 83 ILE A CA 1
ATOM 626 C C . ILE A 1 83 ? 15.943 -12.967 -6.809 1.00 91.56 83 ILE A C 1
ATOM 628 O O . ILE A 1 83 ? 16.409 -13.894 -7.467 1.00 91.56 83 ILE A O 1
ATOM 632 N N . ALA A 1 84 ? 15.368 -11.906 -7.381 1.00 85.31 84 ALA A N 1
ATOM 633 C CA . ALA A 1 84 ? 15.214 -11.766 -8.829 1.00 85.31 84 ALA A CA 1
ATOM 634 C C . ALA A 1 84 ? 16.565 -11.843 -9.557 1.00 85.31 84 ALA A C 1
ATOM 636 O O . ALA A 1 84 ? 16.702 -12.596 -10.521 1.00 85.31 84 ALA A O 1
ATOM 637 N N . LYS A 1 85 ? 17.592 -11.156 -9.036 1.00 87.69 85 LYS A N 1
ATOM 638 C CA . LYS A 1 85 ? 18.966 -11.249 -9.542 1.00 87.69 85 LYS A CA 1
ATOM 639 C C . LYS A 1 85 ? 19.494 -12.683 -9.518 1.00 87.69 85 LYS A C 1
ATOM 641 O O . LYS A 1 85 ? 20.114 -13.123 -10.479 1.00 87.69 85 LYS A O 1
ATOM 646 N N . ARG A 1 86 ? 19.251 -13.419 -8.430 1.00 88.00 86 ARG A N 1
ATOM 647 C CA . ARG A 1 86 ? 19.721 -14.804 -8.274 1.00 88.00 86 ARG A CA 1
ATOM 648 C C . ARG A 1 86 ? 18.996 -15.790 -9.193 1.00 88.00 86 ARG A C 1
ATOM 650 O O . ARG A 1 86 ? 19.600 -16.768 -9.623 1.00 88.00 86 ARG A O 1
ATOM 657 N N . LEU A 1 87 ? 17.713 -15.563 -9.463 1.00 88.88 87 LEU A N 1
ATOM 658 C CA . LEU A 1 87 ? 16.914 -16.404 -10.358 1.00 88.88 87 LEU A CA 1
ATOM 659 C C . LEU A 1 87 ? 17.233 -16.152 -11.838 1.00 88.88 87 LEU A C 1
ATOM 661 O O . LEU A 1 87 ? 17.050 -17.046 -12.664 1.00 88.88 87 LEU A O 1
ATOM 665 N N . GLU A 1 88 ? 17.737 -14.966 -12.178 1.00 84.50 88 GLU A N 1
ATOM 666 C CA . GLU A 1 88 ? 18.149 -14.618 -13.536 1.00 84.50 88 GLU A CA 1
ATOM 667 C C . GLU A 1 88 ? 19.496 -15.274 -13.894 1.00 84.50 88 GLU A C 1
ATOM 669 O O . GLU A 1 88 ? 20.565 -14.670 -13.858 1.00 84.50 88 GLU A O 1
ATOM 674 N N . THR A 1 89 ? 19.445 -16.544 -14.289 1.00 81.38 89 THR A N 1
ATOM 675 C CA . THR A 1 89 ? 20.626 -17.368 -14.609 1.00 81.38 89 THR A CA 1
ATOM 676 C C . THR A 1 89 ? 21.280 -17.050 -15.954 1.00 81.38 89 THR A C 1
ATOM 678 O O . THR A 1 89 ? 22.359 -17.557 -16.252 1.00 81.38 89 THR A O 1
ATOM 681 N N . ARG A 1 90 ? 20.652 -16.212 -16.788 1.00 84.06 90 ARG A N 1
ATOM 682 C CA . ARG A 1 90 ? 21.110 -15.916 -18.158 1.00 84.06 90 ARG A CA 1
ATOM 683 C C . ARG A 1 90 ? 22.106 -14.755 -18.246 1.00 84.06 90 ARG A C 1
ATOM 685 O O . ARG A 1 90 ? 22.399 -14.308 -19.349 1.00 84.06 90 ARG A O 1
ATOM 692 N N . GLY A 1 91 ? 22.576 -14.225 -17.113 1.00 82.31 91 GLY A N 1
ATOM 693 C CA . GLY A 1 91 ? 23.541 -13.115 -17.077 1.00 82.31 91 GLY A CA 1
ATOM 694 C C . GLY A 1 91 ? 23.010 -11.800 -17.663 1.00 82.31 91 GLY A C 1
ATOM 695 O O . GLY A 1 91 ? 23.788 -10.933 -18.046 1.00 82.31 91 GLY A O 1
ATOM 696 N N . ARG A 1 92 ? 21.682 -11.653 -17.775 1.00 84.31 92 ARG A N 1
ATOM 697 C CA . ARG A 1 92 ? 21.038 -10.475 -18.380 1.00 84.31 92 ARG A CA 1
ATOM 698 C C . ARG A 1 92 ? 20.782 -9.344 -17.384 1.00 84.31 92 ARG A C 1
ATOM 700 O O . ARG A 1 92 ? 20.399 -8.258 -17.803 1.00 84.31 92 ARG A O 1
ATOM 707 N N . TYR A 1 93 ? 20.969 -9.588 -16.089 1.00 83.75 93 TYR A N 1
ATOM 708 C CA . TYR A 1 93 ? 20.598 -8.648 -15.035 1.00 83.75 93 TYR A CA 1
ATOM 709 C C . TYR A 1 93 ? 21.365 -7.319 -15.151 1.00 83.75 93 TYR A C 1
ATOM 711 O O . TYR A 1 93 ? 20.755 -6.259 -15.253 1.00 83.75 93 TYR A O 1
ATOM 719 N N . GLU A 1 94 ? 22.694 -7.372 -15.209 1.00 86.62 94 GLU A N 1
ATOM 720 C CA . GLU A 1 94 ? 23.577 -6.214 -15.357 1.00 86.62 94 GLU A CA 1
ATOM 721 C C . GLU A 1 94 ? 23.426 -5.484 -16.705 1.00 86.62 94 GLU A C 1
ATOM 723 O O . GLU A 1 94 ? 23.215 -4.270 -16.684 1.00 86.62 94 GLU A O 1
ATOM 728 N N . PRO A 1 95 ? 23.482 -6.155 -17.877 1.00 86.31 95 PRO A N 1
ATOM 729 C CA . PRO A 1 95 ? 23.391 -5.459 -19.163 1.00 86.31 95 PRO A CA 1
ATOM 730 C C . PRO A 1 95 ? 22.015 -4.831 -19.431 1.00 86.31 95 PRO A C 1
ATOM 732 O O . PRO A 1 95 ? 21.928 -3.898 -20.222 1.00 86.31 95 PRO A O 1
ATOM 735 N N . LEU A 1 96 ? 20.948 -5.298 -18.772 1.00 84.38 96 LEU A N 1
ATOM 736 C CA . LEU A 1 96 ? 19.611 -4.691 -18.846 1.00 84.38 96 LEU A CA 1
ATOM 737 C C . LEU A 1 96 ? 19.364 -3.633 -17.755 1.00 84.38 96 LEU A C 1
ATOM 739 O O . LEU A 1 96 ? 18.235 -3.175 -17.589 1.00 84.38 96 LEU A O 1
ATOM 743 N N . GLY A 1 97 ? 20.390 -3.252 -16.987 1.00 82.81 97 GLY A N 1
ATOM 744 C CA . GLY A 1 97 ? 20.286 -2.200 -15.973 1.00 82.81 97 GLY A CA 1
ATOM 745 C C . GLY A 1 97 ? 19.551 -2.610 -14.692 1.00 82.81 97 GLY A C 1
ATOM 746 O O . GLY A 1 97 ? 19.136 -1.741 -13.928 1.00 82.81 97 GLY A O 1
ATOM 747 N N . GLY A 1 98 ? 19.368 -3.911 -14.437 1.00 84.25 98 GLY A N 1
ATOM 748 C CA . GLY A 1 98 ? 18.884 -4.443 -13.157 1.00 84.25 98 GLY A CA 1
ATOM 749 C C . GLY A 1 98 ? 17.508 -3.940 -12.711 1.00 84.25 98 GLY A C 1
ATOM 750 O O . GLY A 1 98 ? 17.262 -3.884 -11.510 1.00 84.25 98 GLY A O 1
ATOM 751 N N . ALA A 1 99 ? 16.645 -3.538 -13.655 1.00 83.31 99 ALA A N 1
ATOM 752 C CA . ALA A 1 99 ? 15.347 -2.902 -13.390 1.00 83.31 99 ALA A CA 1
ATOM 753 C C . ALA A 1 99 ? 15.435 -1.622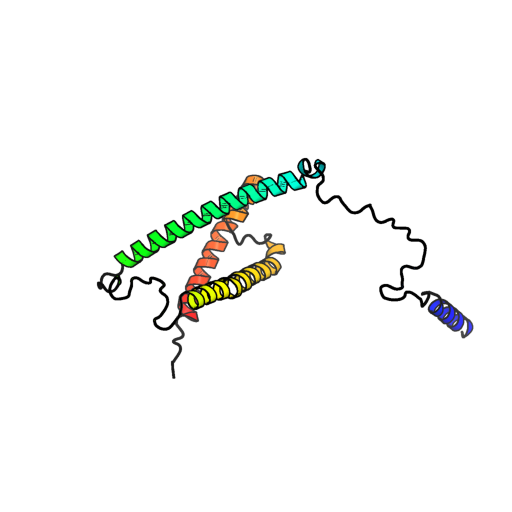 -12.531 1.00 83.31 99 ALA A C 1
ATOM 755 O O . AL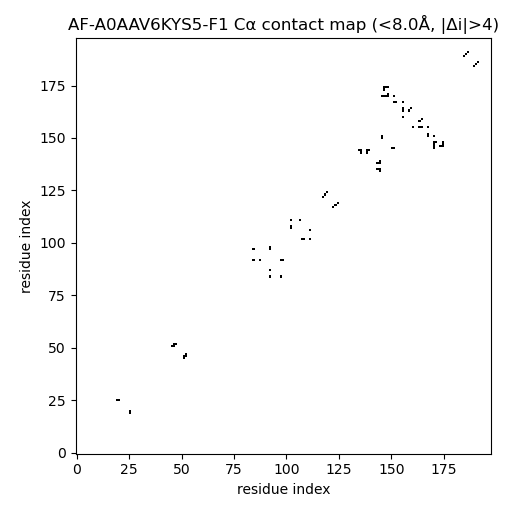A A 1 99 ? 14.518 -1.297 -11.781 1.00 83.31 99 ALA A O 1
ATOM 756 N N . THR A 1 100 ? 16.550 -0.896 -12.630 1.00 85.50 100 THR A N 1
ATOM 757 C CA . THR A 1 100 ? 16.726 0.394 -11.955 1.00 85.50 100 THR A CA 1
ATOM 758 C C . THR A 1 100 ? 15.970 1.502 -12.688 1.00 85.50 100 THR A C 1
ATOM 760 O O . THR A 1 100 ? 15.973 1.573 -13.919 1.00 85.50 100 THR A O 1
ATOM 763 N N . ASN A 1 101 ? 15.331 2.395 -11.931 1.00 90.62 101 ASN A N 1
ATOM 764 C CA . ASN A 1 101 ? 14.640 3.548 -12.503 1.00 90.62 101 ASN A CA 1
ATOM 765 C C . ASN A 1 101 ? 15.660 4.663 -12.763 1.00 90.62 101 ASN A C 1
ATOM 767 O O . ASN A 1 101 ? 16.309 5.147 -11.836 1.00 90.62 101 ASN A O 1
ATOM 771 N N . VAL A 1 102 ? 15.788 5.084 -14.021 1.00 90.06 102 VAL A N 1
ATOM 772 C CA . VAL A 1 102 ? 16.673 6.178 -14.443 1.00 90.06 102 VAL A CA 1
ATOM 773 C C . VAL A 1 102 ? 15.917 7.156 -15.334 1.00 90.06 102 VAL A C 1
ATOM 775 O O . VAL A 1 102 ? 15.007 6.772 -16.070 1.00 90.06 102 VAL A O 1
ATOM 778 N N . VAL A 1 103 ? 16.296 8.434 -15.284 1.00 92.19 103 VAL A N 1
ATOM 779 C CA . VAL A 1 103 ? 15.739 9.442 -16.195 1.00 92.19 103 VAL A CA 1
ATOM 780 C C . VAL A 1 103 ? 16.255 9.160 -17.605 1.00 92.19 103 VAL A C 1
ATOM 782 O O . VAL A 1 103 ? 17.464 9.047 -17.811 1.00 92.19 103 VAL A O 1
ATOM 785 N N . GLN A 1 104 ? 15.336 9.038 -18.565 1.00 88.38 104 GLN A N 1
ATOM 786 C CA . GLN A 1 104 ? 15.669 8.740 -19.958 1.00 88.38 104 GLN A CA 1
ATOM 787 C C . GLN A 1 104 ? 16.506 9.867 -20.594 1.00 88.38 104 GLN A C 1
ATOM 789 O O . GLN A 1 104 ? 16.275 11.046 -20.290 1.00 88.38 104 GLN A O 1
ATOM 794 N N . PRO A 1 105 ? 17.451 9.543 -21.501 1.00 89.12 105 PRO A N 1
ATOM 795 C CA . PRO A 1 105 ? 18.216 10.548 -22.232 1.00 89.12 105 PRO A CA 1
ATOM 796 C C . PRO A 1 105 ? 17.290 11.534 -22.954 1.00 89.12 105 PRO A C 1
ATOM 798 O O . PRO A 1 105 ? 16.332 11.129 -23.607 1.00 89.12 105 PRO A O 1
ATOM 801 N N . GLY A 1 106 ? 17.574 12.831 -22.830 1.00 90.12 106 GLY A N 1
ATOM 802 C CA . GLY A 1 106 ? 16.754 13.897 -23.421 1.00 90.12 106 GLY A CA 1
ATOM 803 C C . GLY A 1 106 ? 15.739 14.541 -22.469 1.00 90.12 106 GLY A C 1
ATOM 804 O O . GLY A 1 106 ? 15.195 15.588 -22.805 1.00 90.12 106 GLY A O 1
ATOM 805 N N . TYR A 1 107 ? 15.539 13.997 -21.264 1.00 92.88 107 TYR A N 1
ATOM 806 C CA . TYR A 1 107 ? 14.708 14.619 -20.230 1.00 92.88 107 TYR A CA 1
ATOM 807 C C . TYR A 1 107 ? 15.548 15.215 -19.100 1.00 92.88 107 TYR A C 1
ATOM 809 O O . TYR A 1 107 ? 16.581 14.674 -18.701 1.00 92.88 107 TYR A O 1
ATOM 817 N N . THR A 1 108 ? 15.097 16.345 -18.551 1.00 95.19 108 THR A N 1
ATOM 818 C CA . THR A 1 108 ? 15.739 16.940 -17.375 1.00 95.19 108 THR A CA 1
ATOM 819 C C . THR A 1 108 ? 15.310 16.207 -16.104 1.00 95.19 108 THR A C 1
ATOM 821 O O . THR A 1 108 ? 14.211 15.655 -16.018 1.00 95.19 108 THR A O 1
ATOM 824 N N . LYS A 1 109 ? 16.153 16.255 -15.064 1.00 92.69 109 LYS A N 1
ATOM 825 C CA . LYS A 1 109 ? 15.816 15.698 -13.740 1.00 92.69 109 LYS A CA 1
ATOM 826 C C . LYS A 1 109 ? 14.533 16.308 -13.161 1.00 92.69 109 LYS A C 1
ATOM 828 O O . LYS A 1 109 ? 13.785 15.609 -12.489 1.00 92.69 109 LYS A O 1
ATOM 833 N N . GLY A 1 110 ? 14.269 17.585 -13.457 1.00 92.38 110 GLY A N 1
ATOM 834 C CA . GLY A 1 110 ? 13.044 18.271 -13.042 1.00 92.38 110 GLY A CA 1
ATOM 835 C C . GLY A 1 110 ? 11.786 17.681 -13.681 1.00 92.38 110 GLY A C 1
ATOM 836 O O . GLY A 1 110 ? 10.794 17.490 -12.985 1.00 92.38 110 GLY A O 1
ATO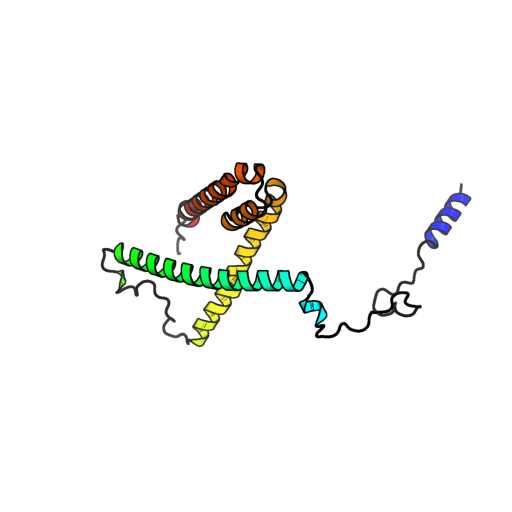M 837 N N . VAL A 1 111 ? 11.839 17.316 -14.969 1.00 92.19 111 VAL A N 1
ATOM 838 C CA . VAL A 1 111 ? 10.721 16.636 -15.648 1.00 92.19 111 VAL A CA 1
ATOM 839 C C . VAL A 1 111 ? 10.497 15.240 -15.068 1.00 92.19 111 VAL A C 1
ATOM 841 O O . VAL A 1 111 ? 9.355 14.879 -14.806 1.00 92.19 111 VAL A O 1
ATOM 844 N N . GLY A 1 112 ? 11.570 14.484 -14.806 1.00 91.88 112 GLY A N 1
ATOM 845 C CA . GLY A 1 112 ? 11.470 13.176 -14.150 1.00 91.88 112 GLY A CA 1
ATOM 846 C C . GLY A 1 112 ? 10.814 13.264 -12.768 1.00 91.88 112 GLY A C 1
ATOM 847 O O . GLY A 1 112 ? 9.864 12.542 -12.490 1.00 91.88 112 GLY A O 1
ATOM 848 N N . LEU A 1 113 ? 11.257 14.210 -11.933 1.00 93.38 113 LEU A N 1
ATOM 849 C CA . LEU A 1 113 ? 10.665 14.452 -10.616 1.00 93.38 113 LEU A CA 1
ATOM 850 C C . LEU A 1 113 ? 9.178 14.821 -10.712 1.00 93.38 113 LEU A C 1
ATOM 852 O O . LEU A 1 113 ? 8.359 14.273 -9.979 1.00 93.38 113 LEU A O 1
ATOM 856 N N . ALA A 1 114 ? 8.827 15.735 -11.618 1.00 91.38 114 ALA 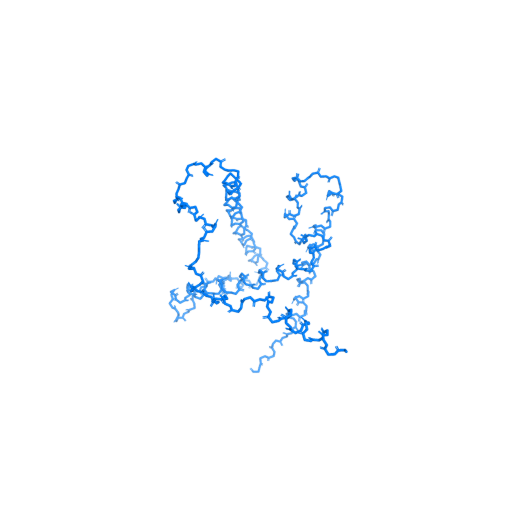A N 1
ATOM 857 C CA . ALA A 1 114 ? 7.445 16.158 -11.808 1.00 91.38 114 ALA A CA 1
ATOM 858 C C . ALA A 1 114 ? 6.550 14.994 -12.261 1.00 91.38 114 ALA A C 1
ATOM 860 O O . ALA A 1 114 ? 5.447 14.840 -11.740 1.00 91.38 114 ALA A O 1
ATOM 861 N N . ALA A 1 115 ? 7.032 14.153 -13.180 1.00 89.12 115 ALA A N 1
ATOM 862 C CA . ALA A 1 115 ? 6.301 12.982 -13.650 1.00 89.12 115 ALA A CA 1
ATOM 863 C C . ALA A 1 115 ? 5.997 11.996 -12.510 1.00 89.12 115 ALA A C 1
ATOM 865 O O . ALA A 1 115 ? 4.854 11.567 -12.370 1.00 89.12 115 ALA A O 1
ATOM 866 N N . GLU A 1 116 ? 6.982 11.694 -11.659 1.00 90.75 116 GLU A N 1
ATOM 867 C CA . GLU A 1 116 ? 6.804 10.786 -10.518 1.00 90.75 116 GLU A CA 1
ATOM 868 C C . GLU A 1 116 ? 5.864 11.366 -9.447 1.00 90.75 116 GLU A C 1
ATOM 870 O O . GLU A 1 116 ? 5.010 10.647 -8.922 1.00 90.75 116 GLU A O 1
ATOM 875 N N . ILE A 1 117 ? 5.951 12.671 -9.152 1.00 88.12 117 ILE A N 1
ATOM 876 C CA . ILE A 1 117 ? 5.039 13.349 -8.212 1.00 88.12 117 ILE A CA 1
ATOM 877 C C . ILE A 1 117 ? 3.599 13.281 -8.723 1.00 88.12 117 ILE A C 1
ATOM 879 O O . ILE A 1 117 ? 2.699 12.864 -7.994 1.00 88.12 117 ILE A O 1
ATOM 883 N N . VAL A 1 118 ? 3.375 13.673 -9.979 1.00 87.62 118 VAL A N 1
ATOM 884 C CA . VAL A 1 118 ? 2.039 13.704 -10.586 1.00 87.62 118 VAL A CA 1
ATOM 885 C C . VAL A 1 118 ? 1.471 12.290 -10.706 1.00 87.62 118 VAL A C 1
ATOM 887 O O . VAL A 1 118 ? 0.322 12.059 -10.327 1.00 87.62 118 VAL A O 1
ATOM 890 N N . GLY A 1 119 ? 2.276 11.332 -11.172 1.00 81.50 119 GLY A N 1
ATOM 891 C CA . GLY A 1 119 ? 1.880 9.931 -11.287 1.00 81.50 119 GLY A CA 1
ATOM 892 C C . GLY A 1 119 ? 1.486 9.332 -9.938 1.00 81.50 119 GLY A C 1
ATOM 893 O O . GLY A 1 119 ? 0.418 8.734 -9.817 1.00 81.50 119 GLY A O 1
ATOM 894 N N . THR A 1 120 ? 2.293 9.560 -8.901 1.00 83.62 120 THR A N 1
ATOM 895 C CA . THR A 1 120 ? 2.015 9.047 -7.553 1.00 83.62 120 THR A CA 1
ATOM 896 C C . THR A 1 120 ? 0.782 9.704 -6.944 1.00 83.62 120 THR A C 1
ATOM 898 O O . THR A 1 120 ? -0.063 9.013 -6.386 1.00 83.62 120 THR A O 1
ATOM 901 N N . PHE A 1 121 ? 0.647 11.025 -7.059 1.00 79.50 121 PHE A N 1
ATOM 902 C CA . PHE A 1 121 ? -0.441 11.761 -6.418 1.00 79.50 121 PHE A CA 1
ATOM 903 C C . PHE A 1 121 ? -1.805 11.501 -7.068 1.00 79.50 121 PHE A C 1
ATOM 905 O O . PHE A 1 121 ? -2.805 11.369 -6.367 1.00 79.50 121 PHE A O 1
ATOM 912 N N . ILE A 1 122 ? -1.860 11.407 -8.398 1.00 75.94 122 ILE A N 1
ATOM 913 C CA . ILE A 1 122 ? -3.130 11.286 -9.124 1.00 75.94 122 ILE A CA 1
ATOM 914 C C . ILE A 1 122 ? -3.533 9.820 -9.297 1.00 75.94 122 ILE A C 1
ATOM 916 O O . ILE A 1 122 ? -4.695 9.467 -9.090 1.00 75.94 122 ILE A O 1
ATOM 920 N N . LEU A 1 123 ? -2.592 8.957 -9.688 1.00 70.75 123 LEU A N 1
ATOM 921 C CA . LEU A 1 123 ? -2.928 7.617 -10.167 1.00 70.75 123 LEU A CA 1
ATOM 922 C C . LEU A 1 123 ? -3.003 6.578 -9.046 1.00 70.75 123 LEU A C 1
ATOM 924 O O . LEU A 1 123 ? -3.779 5.633 -9.155 1.00 70.75 123 LEU A O 1
ATOM 928 N N . ALA A 1 124 ? -2.214 6.727 -7.978 1.00 71.88 124 ALA A N 1
ATOM 929 C CA . ALA A 1 124 ? -2.137 5.710 -6.932 1.00 71.88 124 ALA A CA 1
ATOM 930 C C . ALA A 1 124 ? -3.262 5.817 -5.879 1.00 71.88 124 ALA A C 1
ATOM 932 O O . ALA A 1 124 ? -3.982 4.836 -5.690 1.00 71.88 124 ALA A O 1
ATOM 933 N N . PRO A 1 125 ? -3.486 6.954 -5.192 1.00 78.00 125 PRO A N 1
ATOM 934 C CA . PRO A 1 125 ? -4.407 6.982 -4.058 1.00 78.00 125 PRO A CA 1
ATOM 935 C C . PRO A 1 125 ? -5.881 6.958 -4.473 1.00 78.00 125 PRO A C 1
ATOM 937 O O . PRO A 1 125 ? -6.689 6.359 -3.767 1.00 78.00 125 PRO A O 1
ATOM 940 N N . VAL A 1 126 ? -6.246 7.567 -5.608 1.00 81.50 126 VAL A N 1
ATOM 941 C CA . VAL A 1 126 ? -7.658 7.728 -6.000 1.00 81.50 126 VAL A CA 1
ATOM 942 C C . VAL A 1 126 ? -8.327 6.384 -6.318 1.00 81.50 126 VAL A C 1
ATOM 944 O O . VAL A 1 126 ? -9.339 6.079 -5.683 1.00 81.50 126 VAL A O 1
ATOM 947 N N . PRO A 1 127 ? -7.793 5.525 -7.212 1.00 83.44 127 PRO A N 1
ATOM 948 C CA . PRO A 1 127 ? -8.440 4.251 -7.521 1.00 83.44 127 PRO A CA 1
ATOM 949 C C . PRO A 1 127 ? -8.402 3.279 -6.341 1.00 83.44 127 PRO A C 1
ATOM 951 O O . PRO A 1 127 ? -9.380 2.576 -6.098 1.00 83.44 127 PRO A O 1
ATOM 954 N N . ILE A 1 128 ? -7.299 3.259 -5.582 1.00 85.00 128 ILE A N 1
ATOM 955 C CA . ILE A 1 128 ? -7.150 2.388 -4.409 1.00 85.00 128 ILE A CA 1
ATOM 956 C C . ILE A 1 128 ? -8.155 2.793 -3.325 1.00 85.00 128 ILE A C 1
ATOM 958 O O . ILE A 1 128 ? -8.899 1.949 -2.826 1.00 85.00 128 ILE A O 1
ATOM 962 N N . GLY A 1 129 ? -8.223 4.085 -2.991 1.00 83.06 129 GLY A N 1
ATOM 963 C CA . GLY A 1 129 ? -9.162 4.610 -2.001 1.00 83.06 129 GLY A CA 1
ATOM 964 C C . GLY A 1 129 ? -10.617 4.405 -2.416 1.00 83.06 129 GLY A C 1
ATOM 965 O O . GLY A 1 129 ? -11.437 3.988 -1.599 1.00 83.06 129 GLY A O 1
ATOM 966 N N . PHE A 1 130 ? -10.932 4.609 -3.697 1.00 85.81 130 PHE A N 1
ATOM 967 C CA . PHE A 1 130 ? -12.276 4.385 -4.222 1.00 85.81 130 PHE A CA 1
ATOM 968 C C . PHE A 1 130 ? -12.675 2.903 -4.213 1.00 85.81 130 PHE A C 1
ATOM 970 O O . PHE A 1 130 ? -13.790 2.573 -3.812 1.00 85.81 130 PHE A O 1
ATOM 977 N N . ALA A 1 131 ? -11.765 1.992 -4.574 1.00 85.62 131 ALA A N 1
ATOM 978 C CA . ALA A 1 131 ? -12.015 0.554 -4.483 1.00 85.62 131 ALA A CA 1
ATOM 979 C C . ALA A 1 131 ? -12.328 0.134 -3.040 1.00 85.62 131 ALA A C 1
ATOM 981 O O . ALA A 1 131 ? -13.307 -0.572 -2.793 1.00 85.62 131 ALA A O 1
ATOM 982 N N . VAL A 1 132 ? -11.547 0.626 -2.073 1.00 85.62 132 VAL A N 1
ATOM 983 C CA . VAL A 1 132 ? -11.798 0.381 -0.648 1.00 85.62 132 VAL A CA 1
ATOM 984 C C . VAL A 1 132 ? -13.148 0.969 -0.227 1.00 85.62 132 VAL A C 1
ATOM 986 O O . VAL A 1 132 ? -13.909 0.280 0.449 1.00 85.62 132 VAL A O 1
ATOM 989 N N . PHE A 1 133 ? -13.488 2.187 -0.651 1.00 86.62 133 PHE A N 1
ATOM 990 C CA . PHE A 1 133 ? -14.771 2.828 -0.352 1.00 86.62 133 PHE A CA 1
ATOM 991 C C . PHE A 1 133 ? -15.973 2.013 -0.853 1.00 86.62 133 PHE A C 1
ATOM 993 O O . PHE A 1 133 ? -16.885 1.728 -0.079 1.00 86.62 133 PHE A O 1
ATOM 1000 N N . VAL A 1 134 ? -15.954 1.568 -2.112 1.00 88.62 134 VAL A N 1
ATOM 1001 C CA . VAL A 1 134 ? -17.034 0.749 -2.690 1.00 88.62 134 VAL A CA 1
ATOM 1002 C C . VAL A 1 134 ? -17.185 -0.575 -1.943 1.00 88.62 134 VAL A C 1
ATOM 1004 O O . VAL A 1 134 ? -18.303 -0.974 -1.616 1.00 88.62 134 VAL A O 1
ATOM 1007 N N . VAL A 1 135 ? -16.071 -1.236 -1.616 1.00 86.62 135 VAL A N 1
ATOM 1008 C CA . VAL A 1 135 ? -16.105 -2.466 -0.814 1.00 86.62 135 VAL A CA 1
ATOM 1009 C C . VAL A 1 135 ? -16.743 -2.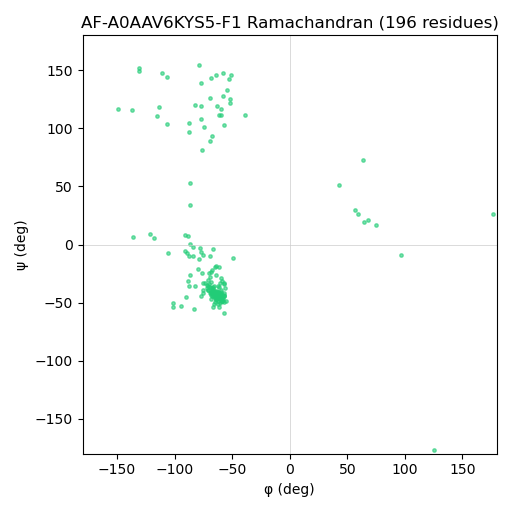201 0.547 1.00 86.62 135 VAL A C 1
ATOM 1011 O O . VAL A 1 135 ? -17.598 -2.972 0.971 1.00 86.62 135 VAL A O 1
ATOM 1014 N N . HIS A 1 136 ? -16.415 -1.082 1.199 1.00 83.25 136 HIS A N 1
ATOM 1015 C CA . HIS A 1 136 ? -17.034 -0.718 2.472 1.00 83.25 136 HIS A CA 1
ATOM 1016 C C . HIS A 1 136 ? -18.553 -0.573 2.359 1.00 83.25 136 HIS A C 1
ATOM 1018 O O . HIS A 1 136 ? -19.266 -1.153 3.175 1.00 83.25 136 HIS A O 1
ATOM 1024 N N . LEU A 1 137 ? -19.055 0.124 1.338 1.00 85.38 137 LEU A N 1
ATOM 1025 C CA . LEU A 1 137 ? -20.499 0.273 1.135 1.00 85.38 137 LEU A CA 1
ATOM 1026 C C . LEU A 1 137 ? -21.219 -1.080 1.024 1.00 85.38 137 LEU A C 1
ATOM 1028 O O . LEU A 1 137 ? -22.313 -1.235 1.559 1.00 85.38 137 LEU A O 1
ATOM 1032 N N . ALA A 1 138 ? -20.596 -2.067 0.377 1.00 84.81 138 ALA A N 1
ATOM 1033 C CA . ALA A 1 138 ? -21.189 -3.387 0.184 1.00 84.81 138 ALA A CA 1
ATOM 1034 C C . ALA A 1 138 ? -21.035 -4.325 1.396 1.00 84.81 138 ALA A C 1
ATOM 1036 O O . ALA A 1 138 ? -21.930 -5.122 1.671 1.00 84.81 138 ALA A O 1
ATOM 1037 N N . THR A 1 139 ? -19.911 -4.269 2.122 1.00 83.94 139 THR A N 1
ATOM 1038 C CA . THR A 1 139 ? -19.563 -5.291 3.130 1.00 83.94 139 THR A CA 1
ATOM 1039 C C . THR A 1 139 ? -19.732 -4.854 4.584 1.00 83.94 139 THR A C 1
ATOM 1041 O O . THR A 1 139 ? -19.633 -5.696 5.482 1.00 83.94 139 THR A O 1
ATOM 1044 N N . ILE A 1 140 ? -20.028 -3.574 4.850 1.00 83.12 140 ILE A N 1
ATOM 1045 C CA . ILE A 1 140 ? -20.341 -3.092 6.207 1.00 83.12 140 ILE A CA 1
ATOM 1046 C C . ILE A 1 140 ? -21.501 -3.878 6.848 1.00 83.12 140 ILE A C 1
ATOM 1048 O O . ILE A 1 140 ? -21.304 -4.343 7.972 1.00 83.12 140 ILE A O 1
ATOM 1052 N N . PRO A 1 141 ? -22.660 -4.095 6.186 1.00 83.81 141 PRO A N 1
ATOM 1053 C CA . PRO A 1 141 ? -23.811 -4.749 6.821 1.00 83.81 141 PRO A CA 1
ATOM 1054 C C . PRO A 1 141 ? -23.574 -6.213 7.206 1.00 83.81 141 PRO A C 1
ATOM 1056 O O . PRO A 1 141 ? -24.310 -6.755 8.023 1.00 83.81 141 PRO A O 1
ATOM 1059 N N . ILE A 1 142 ? -22.573 -6.858 6.601 1.00 85.19 142 ILE A N 1
ATOM 1060 C CA . ILE A 1 142 ? -22.299 -8.284 6.793 1.00 85.19 142 ILE A CA 1
ATOM 1061 C C . ILE A 1 142 ? -21.242 -8.480 7.883 1.00 85.19 142 ILE A C 1
ATOM 1063 O O . ILE A 1 142 ? -21.467 -9.226 8.829 1.00 85.19 142 ILE A O 1
ATOM 1067 N N . THR A 1 143 ? -20.083 -7.818 7.766 1.00 81.81 143 THR A N 1
ATOM 1068 C CA . THR A 1 143 ? -18.941 -8.052 8.675 1.00 81.81 143 THR A CA 1
ATOM 1069 C C . THR A 1 143 ? -18.245 -6.772 9.150 1.00 81.81 143 THR A C 1
ATOM 1071 O O . THR A 1 143 ? -17.157 -6.851 9.718 1.00 81.81 143 THR A O 1
ATOM 1074 N N . GLY A 1 144 ? -18.764 -5.581 8.833 1.00 77.81 144 GLY A N 1
ATOM 1075 C CA . GLY A 1 144 ? -18.061 -4.319 9.101 1.00 77.81 144 GLY A CA 1
ATOM 1076 C C . GLY A 1 144 ? -16.787 -4.111 8.262 1.00 77.81 144 GLY A C 1
ATOM 1077 O O . GLY A 1 144 ? -15.920 -3.333 8.661 1.00 77.81 144 GLY A O 1
ATOM 1078 N N . THR A 1 145 ? -16.668 -4.810 7.122 1.00 80.44 145 THR A N 1
ATOM 1079 C CA . THR A 1 145 ? -15.552 -4.728 6.153 1.00 80.44 145 THR A CA 1
ATOM 1080 C C . THR A 1 145 ? -14.189 -5.166 6.704 1.00 80.44 145 THR A C 1
ATOM 1082 O O . THR A 1 145 ? -13.267 -4.378 6.913 1.00 80.44 145 THR A O 1
ATOM 1085 N N . GLY A 1 146 ? -14.031 -6.476 6.904 1.00 79.25 146 GLY A N 1
ATOM 1086 C CA . GLY A 1 146 ? -12.809 -7.100 7.427 1.00 79.25 146 GLY A CA 1
ATOM 1087 C C . GLY A 1 146 ? -11.753 -7.453 6.372 1.00 79.25 146 GLY A C 1
ATOM 1088 O O . GLY A 1 146 ? -11.070 -8.461 6.507 1.00 79.25 146 GLY A O 1
ATOM 1089 N N . ILE A 1 147 ? -11.611 -6.654 5.308 1.00 86.56 147 ILE A N 1
ATOM 1090 C CA . ILE A 1 147 ? -10.673 -6.937 4.198 1.00 86.56 147 ILE A CA 1
ATOM 1091 C C . ILE A 1 147 ? -9.189 -6.802 4.577 1.00 86.56 147 ILE A C 1
ATOM 1093 O O . ILE A 1 147 ? -8.315 -7.164 3.796 1.00 86.56 147 ILE A O 1
ATOM 1097 N N . ASN A 1 148 ? -8.900 -6.264 5.766 1.00 86.25 148 ASN A N 1
ATOM 1098 C CA . ASN A 1 148 ? -7.554 -6.083 6.297 1.00 86.25 148 ASN A CA 1
ATOM 1099 C C . ASN A 1 148 ? -7.377 -6.956 7.560 1.00 86.25 148 ASN A C 1
ATOM 1101 O O . ASN A 1 148 ? -7.975 -6.641 8.600 1.00 86.25 148 ASN A O 1
ATOM 1105 N N . PRO A 1 149 ? -6.554 -8.022 7.497 1.00 84.56 149 PRO A N 1
ATOM 1106 C CA . PRO A 1 149 ? -6.319 -8.908 8.636 1.00 84.56 149 PRO A CA 1
ATOM 1107 C C . PRO A 1 149 ? -5.730 -8.185 9.855 1.00 84.56 149 PRO A C 1
ATOM 1109 O O . PRO A 1 149 ? -6.185 -8.406 10.973 1.00 84.56 149 PRO A O 1
ATOM 1112 N N . ALA A 1 150 ? -4.786 -7.255 9.658 1.00 83.25 150 ALA A N 1
ATOM 1113 C CA . ALA A 1 150 ? -4.150 -6.511 10.748 1.00 83.25 150 ALA A CA 1
ATOM 1114 C C . ALA A 1 150 ? -5.136 -5.576 11.469 1.00 83.25 150 ALA A C 1
ATOM 1116 O O . ALA A 1 150 ? -5.156 -5.529 12.700 1.00 83.25 150 ALA A O 1
ATOM 1117 N N . ARG A 1 151 ? -6.015 -4.891 10.719 1.00 84.50 151 ARG A N 1
ATOM 1118 C CA . ARG A 1 151 ? -7.119 -4.092 11.291 1.00 84.50 151 ARG A CA 1
ATOM 1119 C C . ARG A 1 151 ? -8.032 -4.971 12.143 1.00 84.50 151 ARG A C 1
ATOM 1121 O O . ARG A 1 151 ? -8.372 -4.614 13.269 1.00 84.50 151 ARG A O 1
ATOM 1128 N N . SER A 1 152 ? -8.437 -6.110 11.588 1.00 84.00 152 SER A N 1
ATOM 1129 C CA . SER A 1 152 ? -9.363 -7.034 12.247 1.00 84.00 152 SER A CA 1
ATOM 1130 C C . SER A 1 152 ? -8.733 -7.657 13.495 1.00 84.00 152 SER A C 1
ATOM 1132 O O . SER A 1 152 ? -9.413 -7.825 14.502 1.00 84.00 152 SER A O 1
ATOM 1134 N N . PHE A 1 153 ? -7.427 -7.940 13.466 1.00 85.75 153 PHE A N 1
ATOM 1135 C CA . PHE A 1 153 ? -6.679 -8.472 14.604 1.00 85.75 153 PHE A CA 1
ATOM 1136 C C . PHE A 1 153 ? -6.541 -7.448 15.727 1.00 85.75 153 PHE A C 1
ATOM 1138 O O . PHE A 1 153 ? -6.855 -7.764 16.870 1.00 85.75 153 PHE A O 1
ATOM 1145 N N . GLY A 1 154 ? -6.170 -6.202 15.414 1.00 83.31 154 GLY A N 1
ATOM 1146 C CA . GLY A 1 154 ? -6.106 -5.134 16.414 1.00 83.31 154 GLY A CA 1
ATOM 1147 C C . GLY A 1 154 ? -7.450 -4.920 17.120 1.00 83.31 154 GLY A C 1
ATOM 1148 O O . GLY A 1 154 ? -7.500 -4.849 18.346 1.00 83.31 154 GLY A O 1
ATOM 1149 N N . ALA A 1 155 ? -8.553 -4.905 16.361 1.00 80.94 155 ALA A N 1
ATOM 1150 C CA . ALA A 1 155 ? -9.896 -4.809 16.931 1.00 80.94 155 ALA A CA 1
ATOM 1151 C C . ALA A 1 155 ? -10.244 -6.018 17.821 1.00 80.94 155 ALA A C 1
ATOM 1153 O O . ALA A 1 155 ? -10.779 -5.828 18.911 1.00 80.94 155 ALA A O 1
ATOM 1154 N N . ALA A 1 156 ? -9.905 -7.242 17.399 1.00 85.88 156 ALA A N 1
ATOM 1155 C CA . ALA A 1 156 ? -10.147 -8.457 18.180 1.00 85.88 156 ALA A CA 1
ATOM 1156 C C . ALA A 1 156 ? -9.348 -8.482 19.496 1.00 85.88 156 ALA A C 1
ATOM 1158 O O . ALA A 1 156 ? -9.907 -8.825 20.537 1.00 85.88 156 ALA A O 1
ATOM 1159 N N . VAL A 1 157 ? -8.080 -8.052 19.473 1.00 89.31 157 VAL A N 1
ATOM 1160 C CA . VAL A 1 157 ? -7.213 -7.970 20.661 1.00 89.31 157 VAL A CA 1
ATOM 1161 C C . VAL A 1 157 ? -7.747 -6.973 21.686 1.00 89.31 157 VAL A C 1
ATOM 1163 O O . VAL A 1 157 ? -7.784 -7.287 22.871 1.00 89.31 157 VAL A O 1
ATOM 1166 N N . ILE A 1 158 ? -8.182 -5.788 21.249 1.00 86.62 158 ILE A N 1
ATOM 1167 C CA . ILE A 1 158 ? -8.686 -4.752 22.162 1.00 86.62 158 ILE A CA 1
ATOM 1168 C C . ILE A 1 158 ? -10.097 -5.078 22.666 1.00 86.62 158 ILE A C 1
ATOM 1170 O O . ILE A 1 158 ? -10.397 -4.866 23.838 1.00 86.62 158 ILE A O 1
ATOM 1174 N N . TYR A 1 159 ? -10.968 -5.609 21.805 1.00 86.88 159 TYR A N 1
ATOM 1175 C CA . TYR A 1 159 ? -12.338 -5.964 22.183 1.00 86.88 159 TYR A CA 1
ATOM 1176 C C . TYR A 1 159 ? -12.403 -7.235 23.049 1.00 86.88 159 TYR A C 1
ATOM 1178 O O . TYR A 1 159 ? -13.260 -7.342 23.924 1.00 86.88 159 TYR A O 1
ATOM 1186 N N . ASN A 1 160 ? -11.490 -8.185 22.815 1.00 89.06 160 ASN A N 1
ATOM 1187 C CA . ASN A 1 160 ? -11.221 -9.391 23.601 1.00 89.06 160 ASN A CA 1
ATOM 1188 C C . ASN A 1 160 ? -12.462 -10.163 24.100 1.00 89.06 160 ASN A C 1
ATOM 1190 O O . ASN A 1 160 ? -12.597 -10.482 25.284 1.00 89.06 160 ASN A O 1
ATOM 1194 N N . ARG A 1 161 ? -13.396 -10.475 23.194 1.00 88.12 161 ARG A N 1
ATOM 1195 C CA . ARG A 1 161 ? -14.577 -11.311 23.480 1.00 88.12 161 ARG A CA 1
ATOM 1196 C C . ARG A 1 161 ? -14.488 -12.654 22.763 1.00 88.12 161 ARG A C 1
ATOM 1198 O O . ARG A 1 161 ? -13.990 -12.725 21.644 1.00 88.12 161 ARG A O 1
ATOM 1205 N N . SER A 1 162 ? -15.033 -13.704 23.379 1.00 84.44 162 SER A N 1
ATOM 1206 C CA . SER A 1 162 ? -14.998 -15.075 22.844 1.00 84.44 162 SER A CA 1
ATOM 1207 C C . SER A 1 162 ? -15.615 -15.195 21.449 1.00 84.44 162 SER A C 1
ATOM 1209 O O . SER A 1 162 ? -15.025 -15.843 20.591 1.00 84.44 162 SER A O 1
ATOM 1211 N N . HIS A 1 163 ? -16.746 -14.527 21.192 1.00 85.81 163 HIS A N 1
ATOM 1212 C CA . HIS A 1 163 ? -17.379 -14.547 19.867 1.00 85.81 163 HIS A CA 1
ATOM 1213 C C . HIS A 1 163 ? -16.457 -13.952 18.787 1.00 85.81 163 HIS A C 1
ATOM 1215 O O . HIS A 1 163 ? -16.300 -14.530 17.719 1.00 85.81 163 HIS A O 1
ATOM 1221 N N . ALA A 1 164 ? -15.775 -12.842 19.095 1.00 80.75 164 ALA A N 1
ATOM 1222 C CA . ALA A 1 164 ? -14.909 -12.156 18.142 1.00 80.75 164 ALA A CA 1
ATOM 1223 C C . ALA A 1 164 ? -13.684 -13.003 17.770 1.00 80.75 164 ALA A C 1
ATOM 1225 O O . ALA A 1 164 ? -13.263 -12.999 16.618 1.00 80.75 164 ALA A O 1
ATOM 1226 N N . TRP A 1 165 ? -13.133 -13.754 18.729 1.00 87.94 165 TRP A N 1
ATOM 1227 C CA . TRP A 1 165 ? -12.022 -14.678 18.489 1.00 87.94 165 TRP A CA 1
ATOM 1228 C C . TRP A 1 165 ? -12.441 -15.929 17.709 1.00 87.94 165 TRP A C 1
ATOM 1230 O O . TRP A 1 165 ? -11.664 -16.405 16.883 1.00 87.94 165 TRP A O 1
ATOM 1240 N N . HIS A 1 166 ? -13.661 -16.432 17.927 1.00 91.62 166 HIS A N 1
ATOM 1241 C CA . HIS A 1 166 ? -14.194 -17.581 17.189 1.00 91.62 166 HIS A CA 1
ATOM 1242 C C . HIS A 1 166 ? -14.333 -17.306 15.690 1.00 91.62 166 HIS A C 1
ATOM 1244 O O . HIS A 1 166 ? -13.985 -18.167 14.885 1.00 91.62 166 HIS A O 1
ATOM 1250 N N . ASP A 1 167 ? -14.764 -16.102 15.318 1.00 89.50 167 ASP A N 1
ATOM 1251 C CA . ASP A 1 167 ? -14.943 -15.718 13.914 1.00 89.50 167 ASP A CA 1
ATOM 1252 C C . ASP A 1 167 ? -13.666 -15.117 13.294 1.00 89.50 167 ASP A C 1
ATOM 1254 O O . ASP A 1 167 ? -13.586 -14.898 12.084 1.00 89.50 167 ASP A O 1
ATOM 1258 N N . HIS A 1 168 ? -12.626 -14.874 14.102 1.00 90.25 168 HIS A N 1
ATOM 1259 C CA . HIS A 1 168 ? -11.452 -14.103 13.691 1.00 90.25 168 HIS A CA 1
ATOM 1260 C C . HIS A 1 168 ? -10.681 -14.712 12.510 1.00 90.25 168 HIS A C 1
ATOM 1262 O O . HIS A 1 168 ? -10.132 -13.987 11.676 1.00 90.25 168 HIS A O 1
ATOM 1268 N N . TRP A 1 169 ? -10.651 -16.043 12.410 1.00 90.81 169 TRP A N 1
ATOM 1269 C CA . TRP A 1 169 ? -9.930 -16.760 11.354 1.00 90.81 169 TRP A CA 1
ATOM 1270 C C . TRP A 1 169 ? -10.423 -16.392 9.942 1.00 90.81 169 TRP A C 1
ATOM 1272 O O . TRP A 1 169 ? -9.633 -16.396 8.992 1.00 90.81 169 TRP A O 1
ATOM 1282 N N . ILE A 1 170 ? -11.700 -16.010 9.806 1.00 90.50 170 ILE A N 1
ATOM 1283 C CA . ILE A 1 170 ? -12.324 -15.617 8.534 1.00 90.50 170 ILE A CA 1
ATOM 1284 C C . ILE A 1 170 ? -11.612 -14.391 7.949 1.00 90.50 170 ILE A C 1
ATOM 1286 O O . ILE A 1 170 ? -11.391 -14.318 6.740 1.00 90.50 170 ILE A O 1
ATOM 1290 N N . PHE A 1 171 ? -11.173 -13.460 8.800 1.00 90.38 171 PHE A N 1
ATOM 1291 C CA . PHE A 1 171 ? -10.491 -12.228 8.390 1.00 90.38 171 PHE A CA 1
ATOM 1292 C C . PHE A 1 171 ? -9.021 -12.426 8.013 1.00 90.38 171 PHE A C 1
ATOM 1294 O O . PHE A 1 171 ? -8.378 -11.479 7.572 1.00 90.38 171 PHE A O 1
ATOM 1301 N N . TRP A 1 172 ? -8.493 -13.642 8.144 1.00 89.62 172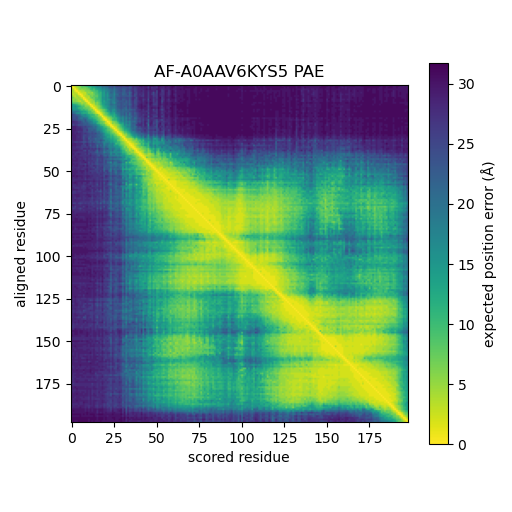 TRP A N 1
ATOM 1302 C CA . TRP A 1 172 ? -7.203 -14.032 7.576 1.00 89.62 172 TRP A CA 1
ATOM 1303 C C . TRP A 1 172 ? -7.403 -14.837 6.297 1.00 89.62 172 TRP A C 1
ATOM 1305 O O . TRP A 1 172 ? -6.883 -14.471 5.243 1.00 89.62 172 TRP A O 1
ATOM 1315 N N . VAL A 1 173 ? -8.202 -15.905 6.368 1.00 92.44 173 VAL A N 1
ATOM 1316 C CA . VAL A 1 173 ? -8.420 -16.810 5.232 1.00 92.44 173 VAL A CA 1
ATOM 1317 C C . VAL A 1 173 ? -9.123 -16.094 4.079 1.00 92.44 173 VAL A C 1
ATOM 1319 O O . VAL A 1 173 ? -8.671 -16.195 2.941 1.00 92.44 173 VAL A O 1
ATOM 1322 N N . GLY A 1 174 ? -10.178 -15.326 4.360 1.00 90.81 174 GLY A N 1
ATOM 1323 C CA . GLY A 1 174 ? -10.947 -14.603 3.348 1.00 90.81 174 GLY A CA 1
ATOM 1324 C C . GLY A 1 174 ? -10.083 -13.651 2.511 1.00 90.81 174 GLY A C 1
ATOM 1325 O O . GLY A 1 174 ? -10.001 -13.840 1.294 1.00 90.81 174 GLY A O 1
ATOM 1326 N N . PRO A 1 175 ? -9.391 -12.668 3.123 1.00 90.12 175 PRO A N 1
ATOM 1327 C CA . PRO A 1 175 ? -8.530 -11.745 2.386 1.00 90.12 175 PRO A CA 1
ATOM 1328 C C . PRO A 1 175 ? -7.393 -12.427 1.622 1.00 90.12 175 PRO A C 1
ATOM 1330 O O . PRO A 1 175 ? -7.121 -12.037 0.488 1.00 90.12 175 PRO A O 1
ATOM 1333 N N . PHE A 1 176 ? -6.753 -13.463 2.178 1.00 90.81 176 PHE A N 1
ATOM 1334 C CA . PHE A 1 176 ? -5.678 -14.162 1.467 1.00 90.81 176 PHE A CA 1
ATOM 1335 C C . PHE A 1 176 ? -6.174 -14.947 0.255 1.00 90.81 176 PHE A C 1
ATOM 1337 O O . PHE A 1 176 ? -5.563 -14.868 -0.811 1.00 90.81 176 PHE A O 1
ATOM 1344 N N . VAL A 1 177 ? -7.292 -15.665 0.384 1.00 93.00 177 VAL A N 1
ATOM 1345 C CA . VAL A 1 177 ? -7.898 -16.384 -0.745 1.00 93.00 177 VAL A CA 1
ATOM 1346 C C . VAL A 1 177 ? -8.365 -15.393 -1.812 1.00 93.00 177 VAL A C 1
ATOM 1348 O O . VAL A 1 177 ? -8.067 -15.578 -2.991 1.00 93.00 177 VAL A O 1
ATOM 1351 N N . GLY A 1 178 ? -9.023 -14.301 -1.411 1.00 88.81 178 GLY A N 1
ATOM 1352 C CA . GLY A 1 178 ? -9.440 -13.238 -2.328 1.00 88.81 178 GLY A CA 1
ATOM 1353 C C . GLY A 1 178 ? -8.262 -12.607 -3.077 1.00 88.81 178 GLY A C 1
ATOM 1354 O O . GLY A 1 178 ? -8.315 -12.467 -4.299 1.00 88.81 178 GLY A O 1
ATOM 1355 N N . ALA A 1 179 ? -7.169 -12.293 -2.374 1.00 87.94 179 ALA A N 1
ATOM 1356 C CA . ALA A 1 179 ? -5.953 -11.750 -2.978 1.00 87.94 179 ALA A CA 1
ATOM 1357 C C . ALA A 1 179 ? -5.299 -12.738 -3.959 1.00 87.94 179 ALA A C 1
ATOM 1359 O O . ALA A 1 179 ? -4.886 -12.338 -5.049 1.00 87.94 179 ALA A O 1
ATOM 1360 N N . ALA A 1 180 ? -5.244 -14.028 -3.613 1.00 90.00 180 ALA A N 1
ATOM 1361 C CA . ALA A 1 180 ? -4.708 -15.065 -4.490 1.00 90.00 180 ALA A CA 1
ATOM 1362 C C . ALA A 1 180 ? -5.534 -15.205 -5.779 1.00 90.00 180 ALA A C 1
ATOM 1364 O O . ALA A 1 180 ? -4.971 -15.227 -6.874 1.00 90.00 180 ALA A O 1
ATOM 1365 N N . LEU A 1 181 ? -6.866 -15.233 -5.671 1.00 90.62 181 LEU A N 1
ATOM 1366 C CA . LEU A 1 181 ? -7.763 -15.296 -6.827 1.00 90.62 181 LEU A CA 1
ATOM 1367 C C . LEU A 1 181 ? -7.649 -14.051 -7.712 1.00 90.62 181 LEU A C 1
ATOM 1369 O O . LEU A 1 181 ? -7.569 -14.181 -8.932 1.00 90.62 181 LEU A O 1
ATOM 1373 N N . ALA A 1 182 ? -7.582 -12.856 -7.119 1.00 86.56 182 ALA A N 1
ATOM 1374 C CA . ALA A 1 182 ? -7.390 -11.612 -7.862 1.00 86.56 182 ALA A CA 1
ATOM 1375 C C . ALA A 1 182 ? -6.053 -11.603 -8.623 1.00 86.56 182 ALA A C 1
ATOM 1377 O O . ALA A 1 182 ? -6.008 -11.236 -9.800 1.00 86.56 182 ALA A O 1
ATOM 1378 N N . ALA A 1 183 ? -4.973 -12.066 -7.984 1.00 86.44 183 ALA A N 1
ATOM 1379 C CA . ALA A 1 183 ? -3.668 -12.196 -8.622 1.00 86.44 183 ALA A CA 1
ATOM 1380 C C . ALA A 1 183 ? -3.702 -13.198 -9.787 1.00 86.44 183 ALA A C 1
ATOM 1382 O O . ALA A 1 183 ? -3.211 -12.887 -10.872 1.00 86.44 183 ALA A O 1
ATOM 1383 N N . LEU A 1 184 ? -4.320 -14.369 -9.599 1.00 87.94 184 LEU A N 1
ATOM 1384 C CA . LEU A 1 184 ? -4.467 -15.373 -10.656 1.00 87.94 184 LEU A CA 1
ATOM 1385 C C . LEU A 1 184 ? -5.306 -14.850 -11.824 1.00 87.94 184 LEU A C 1
ATOM 1387 O O . LEU A 1 184 ? -4.887 -14.973 -12.972 1.00 87.94 184 LEU A O 1
ATOM 1391 N N . TYR A 1 185 ? -6.444 -14.214 -11.546 1.00 88.19 185 TYR A N 1
ATOM 1392 C CA . TYR A 1 185 ? -7.293 -13.609 -12.571 1.00 88.19 185 TYR A CA 1
ATOM 1393 C C . TYR A 1 185 ? -6.527 -12.565 -13.388 1.00 88.19 185 TYR A C 1
ATOM 1395 O O . TYR A 1 185 ? -6.543 -12.599 -14.618 1.00 88.19 185 TYR A O 1
ATOM 1403 N N . HIS A 1 186 ? -5.785 -11.675 -12.725 1.00 85.38 186 HIS A N 1
ATOM 1404 C CA . HIS A 1 186 ? -4.967 -10.687 -13.419 1.00 85.38 186 HIS A CA 1
ATOM 1405 C C . HIS A 1 186 ? -3.888 -11.345 -14.297 1.00 85.38 186 HIS A C 1
ATOM 1407 O O . HIS A 1 186 ? -3.652 -10.913 -15.424 1.00 85.38 186 HIS A O 1
ATOM 1413 N N . GLN A 1 187 ? -3.224 -12.397 -13.813 1.00 79.38 187 GLN A N 1
ATOM 1414 C CA . GLN A 1 187 ? -2.182 -13.093 -14.576 1.00 79.38 187 GLN A CA 1
ATOM 1415 C C . GLN A 1 187 ? -2.746 -13.866 -15.779 1.00 79.38 187 GLN A C 1
ATOM 1417 O O . GLN A 1 187 ? -2.158 -13.821 -16.856 1.00 79.38 187 GLN A O 1
ATOM 1422 N N . VAL A 1 188 ? -3.882 -14.549 -15.613 1.00 83.12 188 VAL A N 1
ATOM 1423 C CA . VAL A 1 188 ? -4.454 -15.446 -16.630 1.00 83.12 188 VAL A CA 1
ATOM 1424 C C . VAL A 1 188 ? -5.356 -14.718 -17.620 1.00 83.12 188 VAL A C 1
ATOM 1426 O O . VAL A 1 188 ? -5.370 -15.081 -18.786 1.00 83.12 188 VAL A O 1
ATOM 1429 N N . VAL A 1 189 ? -6.118 -13.713 -17.194 1.00 80.81 189 VAL A N 1
ATOM 1430 C CA . VAL A 1 189 ? -7.118 -13.056 -18.052 1.00 80.81 189 VAL A CA 1
ATOM 1431 C C . VAL A 1 189 ? -6.594 -11.730 -18.581 1.00 80.81 189 VAL A C 1
ATOM 1433 O O . VAL A 1 189 ? -6.618 -11.498 -19.783 1.00 80.81 189 VAL A O 1
ATOM 1436 N N . ILE A 1 190 ? -6.074 -10.867 -17.706 1.00 76.50 190 ILE A N 1
ATOM 1437 C CA . ILE A 1 190 ? -5.643 -9.519 -18.108 1.00 76.50 190 ILE A CA 1
ATOM 1438 C C . ILE A 1 190 ? -4.299 -9.576 -18.842 1.00 76.50 190 ILE A C 1
ATOM 1440 O O . ILE A 1 190 ? -4.133 -8.949 -19.885 1.00 76.50 190 ILE A O 1
ATOM 1444 N N . ARG A 1 191 ? -3.337 -10.358 -18.337 1.00 64.56 191 ARG A N 1
ATOM 1445 C CA . ARG A 1 191 ? -2.00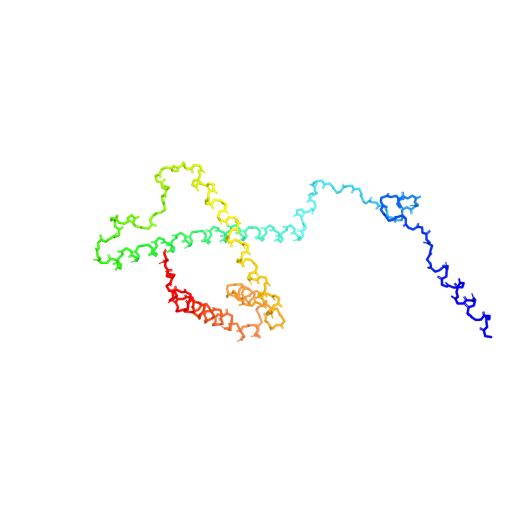7 -10.492 -18.956 1.00 64.56 191 ARG A CA 1
ATOM 1446 C C . ARG A 1 191 ? -1.951 -11.430 -20.163 1.00 64.56 191 ARG A C 1
ATOM 1448 O O . ARG A 1 191 ? -1.023 -11.300 -20.956 1.00 64.56 191 ARG A O 1
ATOM 1455 N N . ALA A 1 192 ? -2.904 -12.351 -20.319 1.00 60.50 192 ALA A N 1
ATOM 1456 C CA . ALA A 1 192 ? -2.921 -13.282 -21.452 1.00 60.50 192 ALA A CA 1
ATOM 1457 C C . ALA A 1 192 ? -3.621 -12.733 -22.703 1.00 60.50 192 ALA A C 1
ATOM 1459 O O . ALA A 1 192 ? -3.685 -13.441 -23.704 1.00 60.50 192 ALA A O 1
ATOM 1460 N N . ILE A 1 193 ? -4.131 -11.496 -22.679 1.00 59.50 193 ILE A N 1
ATOM 1461 C CA . ILE A 1 193 ? -4.594 -10.801 -23.883 1.00 59.50 193 ILE A CA 1
ATOM 1462 C C . ILE A 1 193 ? -3.375 -10.074 -24.472 1.00 59.50 193 ILE A C 1
ATOM 1464 O O . ILE A 1 193 ? -3.029 -8.990 -23.996 1.00 59.50 193 ILE A O 1
ATOM 1468 N N . PRO A 1 194 ? -2.669 -10.635 -25.476 1.00 56.38 194 PRO A N 1
ATOM 1469 C CA . PRO A 1 194 ? -1.619 -9.896 -26.152 1.00 56.38 194 PRO A CA 1
ATOM 1470 C C . PRO A 1 194 ? -2.266 -8.696 -26.836 1.00 56.38 194 PRO A C 1
ATOM 1472 O O . PRO A 1 194 ? -3.117 -8.855 -27.716 1.00 56.38 194 PRO A O 1
ATOM 1475 N N . PHE A 1 195 ? -1.859 -7.487 -26.450 1.00 58.59 195 PHE A N 1
ATOM 1476 C CA . PHE A 1 195 ? -2.108 -6.309 -27.267 1.00 58.59 195 PHE A CA 1
ATOM 1477 C C . PHE A 1 195 ? -1.475 -6.581 -28.628 1.00 58.59 195 PHE A C 1
ATOM 1479 O O . PHE A 1 195 ? -0.254 -6.565 -28.785 1.00 58.59 195 PHE A O 1
ATOM 1486 N N . LYS A 1 196 ? -2.312 -6.909 -29.611 1.00 45.97 196 LYS A N 1
ATOM 1487 C CA . LYS A 1 196 ? -1.885 -7.024 -30.996 1.00 45.97 196 LYS A CA 1
ATOM 1488 C C . LYS A 1 196 ? -1.521 -5.606 -31.436 1.00 45.97 196 LYS A C 1
ATOM 1490 O O . LYS A 1 196 ? -2.407 -4.842 -31.810 1.00 45.97 196 LYS A O 1
ATOM 1495 N N . SER A 1 197 ? -0.246 -5.237 -31.310 1.00 44.88 197 SER A N 1
ATOM 1496 C CA . SER A 1 197 ? 0.263 -4.000 -31.898 1.00 44.88 197 SER A CA 1
ATOM 1497 C C . SER A 1 197 ? 0.022 -4.102 -33.400 1.00 44.88 197 SER A C 1
ATOM 1499 O O . SER A 1 197 ? 0.498 -5.043 -34.040 1.00 44.88 197 SER A O 1
ATOM 1501 N N . LYS A 1 198 ? -0.808 -3.204 -33.926 1.00 42.28 198 LYS A N 1
ATOM 1502 C CA . LYS A 1 198 ? -0.800 -2.891 -35.353 1.00 42.28 198 LYS A CA 1
ATOM 1503 C C . LYS A 1 198 ? 0.375 -1.973 -35.650 1.00 42.28 198 LYS A C 1
ATOM 1505 O O . LYS A 1 198 ? 0.805 -1.272 -34.705 1.00 42.28 198 LYS A O 1
#

Foldseek 3Di:
DVVVVVVVVVVVVPPDDPDCPPDDVNPDDDDPDDDDDPDPPDDPVVCVDPVVVVVVVVVVVVVVVVVVVVVVVVVVVVVVLVVVVVVPPVPVCVVVPSPDDDDDPPDDPVVVVVCVVCCCVPPPCVVVVVVQVVQQVVCCVPPNRLLDLVVLVVCCVVVVDPVSVVCSVCSVVVNVVVVVVVVVCCVVPVVPPPPPDD

Organism: NCBI:txid479676